Protein AF-A0A368L0E4-F1 (afdb_monomer)

pLDDT: mean 71.57, std 18.45, range [42.88, 97.56]

Structure (mmCIF, N/CA/C/O backbone):
data_AF-A0A368L0E4-F1
#
_entry.id   AF-A0A368L0E4-F1
#
loop_
_atom_site.group_PDB
_atom_site.id
_atom_site.type_symbol
_atom_site.label_atom_id
_atom_site.label_alt_id
_atom_site.label_comp_id
_atom_site.label_asym_id
_atom_site.label_entity_id
_atom_site.label_seq_id
_atom_site.pdbx_PDB_ins_code
_atom_site.Cartn_x
_atom_site.Cartn_y
_atom_site.Cartn_z
_atom_site.occupancy
_atom_site.B_iso_or_equiv
_atom_site.auth_seq_id
_atom_site.auth_comp_id
_atom_site.auth_asym_id
_atom_site.auth_atom_id
_atom_site.pdbx_PDB_model_num
ATOM 1 N N . MET A 1 1 ? 8.983 -9.765 -1.814 1.00 69.44 1 MET A N 1
ATOM 2 C CA . MET A 1 1 ? 7.852 -9.097 -2.477 1.00 69.44 1 MET A CA 1
ATOM 3 C C . MET A 1 1 ? 8.020 -9.344 -3.945 1.00 69.44 1 MET A C 1
ATOM 5 O O . MET A 1 1 ? 9.071 -8.996 -4.488 1.00 69.44 1 MET A O 1
ATOM 9 N N . ASP A 1 2 ? 7.035 -9.998 -4.535 1.00 78.88 2 ASP A N 1
ATOM 10 C CA . ASP A 1 2 ? 7.116 -10.426 -5.921 1.00 78.88 2 ASP A CA 1
ATOM 11 C C . ASP A 1 2 ? 6.778 -9.249 -6.833 1.00 78.88 2 ASP A C 1
ATOM 13 O O . ASP A 1 2 ? 5.850 -8.479 -6.588 1.00 78.88 2 ASP A O 1
ATOM 17 N N . SER A 1 3 ? 7.564 -9.057 -7.893 1.00 77.06 3 SER A N 1
ATOM 18 C CA . SER A 1 3 ? 7.384 -7.911 -8.799 1.00 77.06 3 SER A CA 1
ATOM 19 C C . SER A 1 3 ? 6.071 -7.983 -9.589 1.00 77.06 3 SER A C 1
ATOM 21 O O . SER A 1 3 ? 5.587 -6.964 -10.082 1.00 77.06 3 SER A O 1
ATOM 23 N N . SER A 1 4 ? 5.512 -9.189 -9.708 1.00 84.00 4 SER A N 1
ATOM 24 C CA . SER A 1 4 ? 4.242 -9.505 -10.363 1.00 84.00 4 SER A CA 1
ATOM 25 C C . SER A 1 4 ? 3.026 -9.363 -9.448 1.00 84.00 4 SER A C 1
ATOM 27 O O . SER A 1 4 ? 1.902 -9.431 -9.946 1.00 84.00 4 SER A O 1
ATOM 29 N N . ALA A 1 5 ? 3.225 -9.167 -8.143 1.00 89.62 5 ALA A N 1
ATOM 30 C CA . ALA A 1 5 ? 2.123 -9.105 -7.205 1.00 89.62 5 ALA A CA 1
ATOM 31 C C . ALA A 1 5 ? 1.246 -7.870 -7.438 1.00 89.62 5 ALA A C 1
ATOM 33 O O . ALA A 1 5 ? 1.730 -6.771 -7.748 1.00 89.62 5 ALA A O 1
ATOM 34 N N . ILE A 1 6 ? -0.062 -8.067 -7.285 1.00 93.19 6 ILE A N 1
ATOM 35 C CA . ILE A 1 6 ? -1.046 -6.992 -7.347 1.00 93.19 6 ILE A CA 1
ATOM 36 C C . ILE A 1 6 ? -1.329 -6.542 -5.924 1.00 93.19 6 ILE A C 1
ATOM 38 O O . ILE A 1 6 ? -1.626 -7.353 -5.049 1.00 93.19 6 ILE A O 1
ATOM 42 N N . PHE A 1 7 ? -1.244 -5.239 -5.688 1.00 95.06 7 PHE A N 1
ATOM 43 C CA . PHE A 1 7 ? -1.530 -4.674 -4.379 1.00 95.06 7 PHE A CA 1
ATOM 44 C C . PHE A 1 7 ? -2.964 -4.160 -4.332 1.00 95.06 7 PHE A C 1
ATOM 46 O O . PHE A 1 7 ? -3.404 -3.396 -5.199 1.00 95.06 7 PHE A O 1
ATOM 53 N N . GLU A 1 8 ? -3.675 -4.542 -3.275 1.00 95.69 8 GLU A N 1
ATOM 54 C CA . GLU A 1 8 ? -5.037 -4.106 -3.012 1.00 95.69 8 GLU A CA 1
ATOM 55 C C . GLU A 1 8 ? -5.156 -3.384 -1.676 1.00 95.69 8 GLU A C 1
ATOM 57 O O . GLU A 1 8 ? -4.577 -3.781 -0.667 1.00 95.69 8 GLU A O 1
ATOM 62 N N . ARG A 1 9 ? -5.953 -2.315 -1.664 1.00 96.56 9 ARG A N 1
ATOM 63 C CA . ARG A 1 9 ? -6.267 -1.568 -0.452 1.00 96.56 9 ARG A CA 1
ATOM 64 C C . ARG A 1 9 ? -7.350 -2.286 0.346 1.00 96.56 9 ARG A C 1
ATOM 66 O O . ARG A 1 9 ? -8.432 -2.547 -0.171 1.00 96.56 9 ARG A O 1
ATOM 73 N N . THR A 1 10 ? -7.099 -2.525 1.628 1.00 97.06 10 THR A N 1
ATOM 74 C CA . THR A 1 10 ? -8.096 -3.131 2.520 1.00 97.06 10 THR A CA 1
ATOM 75 C C . THR A 1 10 ? -9.137 -2.109 2.980 1.00 97.06 10 THR A C 1
ATOM 77 O O . THR A 1 10 ? -8.957 -0.895 2.844 1.00 97.06 10 THR A O 1
ATOM 80 N N . ALA A 1 11 ? -10.221 -2.580 3.606 1.00 96.44 11 ALA A N 1
ATOM 81 C CA . ALA A 1 11 ? -11.187 -1.703 4.271 1.00 96.44 11 ALA A CA 1
ATOM 82 C C . ALA A 1 11 ? -10.520 -0.803 5.334 1.00 96.44 11 ALA A C 1
ATOM 84 O O . ALA A 1 11 ? -10.853 0.378 5.443 1.00 96.44 11 ALA A O 1
ATOM 85 N N . ALA A 1 12 ? -9.529 -1.330 6.065 1.00 97.00 12 ALA A N 1
ATOM 86 C CA . ALA A 1 12 ? -8.732 -0.553 7.013 1.00 97.00 12 ALA A CA 1
ATOM 87 C C . ALA A 1 12 ? -7.893 0.520 6.301 1.00 97.00 12 ALA A C 1
ATOM 89 O O . ALA A 1 12 ? -7.863 1.666 6.747 1.00 97.00 12 ALA A O 1
ATOM 90 N N . GLY A 1 13 ? -7.295 0.196 5.148 1.00 96.75 13 GLY A N 1
ATOM 91 C CA . GLY A 1 13 ? -6.602 1.165 4.296 1.00 96.75 13 GLY A CA 1
ATOM 92 C C . GLY A 1 13 ? -7.503 2.318 3.839 1.00 96.75 13 GLY A C 1
ATOM 93 O O . GLY A 1 13 ? -7.099 3.480 3.879 1.00 96.75 13 GLY A O 1
ATOM 94 N N . TRP A 1 14 ? -8.753 2.028 3.467 1.00 96.19 14 TRP A N 1
ATOM 95 C CA . TRP A 1 14 ? -9.742 3.059 3.125 1.00 96.19 14 TRP A CA 1
ATOM 96 C C . TRP A 1 14 ? -10.098 3.961 4.308 1.00 96.19 14 TRP A C 1
ATOM 98 O O . TRP A 1 14 ? -10.191 5.182 4.146 1.00 96.19 14 TRP A O 1
ATOM 108 N N . GLN A 1 15 ? -10.286 3.381 5.494 1.00 96.94 15 GLN A N 1
ATOM 109 C CA . GLN A 1 15 ? -10.539 4.156 6.710 1.00 96.94 15 GLN A CA 1
ATOM 110 C C . GLN A 1 15 ? -9.333 5.020 7.080 1.00 96.94 15 GLN A C 1
ATOM 112 O O . GLN A 1 15 ? -9.508 6.188 7.422 1.00 96.94 15 GLN A O 1
ATOM 117 N N . GLU A 1 16 ? -8.115 4.502 6.931 1.00 96.75 16 GLU A N 1
ATOM 118 C CA . GLU A 1 16 ? -6.888 5.243 7.221 1.0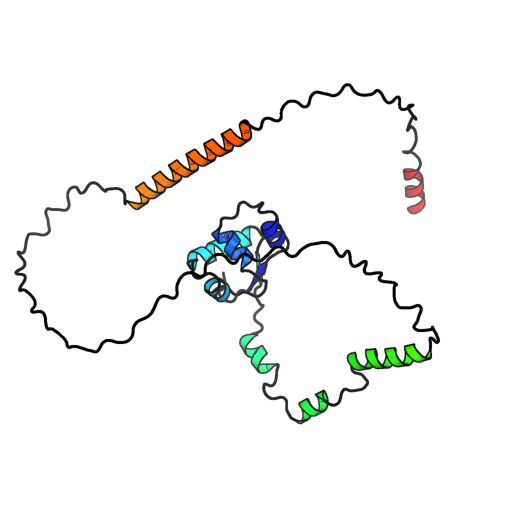0 96.75 16 GLU A CA 1
ATOM 119 C C . GLU A 1 16 ? -6.721 6.476 6.322 1.00 96.75 16 GLU A C 1
ATOM 121 O O . GLU A 1 16 ? -6.311 7.534 6.800 1.00 96.75 16 GLU A O 1
ATOM 126 N N . ILE A 1 17 ? -7.091 6.403 5.040 1.00 94.62 17 ILE A N 1
ATOM 127 C CA . ILE A 1 17 ? -7.054 7.580 4.153 1.00 94.62 17 ILE A CA 1
ATOM 128 C C . ILE A 1 17 ? -7.976 8.695 4.670 1.00 94.62 17 ILE A C 1
ATOM 130 O O . ILE A 1 17 ? -7.606 9.872 4.619 1.00 94.62 17 ILE A O 1
ATOM 134 N N . LYS A 1 18 ? -9.154 8.330 5.190 1.00 95.19 18 LYS A N 1
ATOM 135 C CA . LYS A 1 18 ? -10.141 9.281 5.719 1.00 95.19 18 LYS A CA 1
ATOM 136 C C . LYS A 1 18 ? -9.732 9.828 7.089 1.00 95.19 18 LYS A C 1
ATOM 138 O O . LYS A 1 18 ? -9.736 11.039 7.290 1.00 95.19 18 LYS A O 1
ATOM 143 N N . GLN A 1 19 ? -9.384 8.939 8.016 1.00 95.75 19 GLN A N 1
ATOM 144 C CA . GLN A 1 19 ? -9.232 9.249 9.442 1.00 95.75 19 GLN A CA 1
ATOM 145 C C . GLN A 1 19 ? -7.802 9.602 9.848 1.00 95.75 19 GLN A C 1
ATOM 147 O O . GLN A 1 19 ? -7.603 10.306 10.834 1.00 95.75 19 GLN A O 1
ATOM 152 N N . LYS A 1 20 ? -6.805 9.160 9.076 1.00 94.44 20 LYS A N 1
ATOM 153 C CA . LYS A 1 20 ? -5.389 9.473 9.285 1.00 94.44 20 LYS A CA 1
ATOM 154 C C . LYS A 1 20 ? -4.826 9.008 10.639 1.00 94.44 20 LYS A C 1
ATOM 156 O O . LYS A 1 20 ? -3.953 9.682 11.187 1.00 94.44 20 LYS A O 1
ATOM 161 N N . SER A 1 21 ? -5.315 7.895 11.177 1.00 88.94 21 SER A N 1
ATOM 162 C CA . SER A 1 21 ? -5.091 7.467 12.562 1.00 88.94 21 SER A CA 1
ATOM 163 C C . SER A 1 21 ? -3.767 6.730 12.798 1.00 88.94 21 SER A C 1
ATOM 165 O O . SER A 1 21 ? -3.229 6.800 13.902 1.00 88.94 21 SER A O 1
ATOM 167 N N . HIS A 1 22 ? -3.184 6.084 11.785 1.00 88.25 22 HIS A N 1
ATOM 168 C CA . HIS A 1 22 ? -2.012 5.206 11.948 1.00 88.25 22 HIS A CA 1
ATOM 169 C C . HIS A 1 22 ? -0.655 5.927 11.909 1.00 88.25 22 HIS A C 1
ATOM 171 O O . HIS A 1 22 ? 0.395 5.283 11.910 1.00 88.25 22 HIS A O 1
ATOM 177 N N . GLY A 1 23 ? -0.640 7.264 11.858 1.00 93.25 23 GLY A N 1
ATOM 178 C CA . GLY A 1 23 ? 0.608 8.037 11.861 1.00 93.25 23 GLY A CA 1
ATOM 179 C C . GLY A 1 23 ? 1.520 7.743 10.662 1.00 93.25 23 GLY A C 1
ATOM 180 O O . GLY A 1 23 ? 2.743 7.840 10.781 1.00 93.25 23 GLY A O 1
ATOM 181 N N . LEU A 1 24 ? 0.936 7.365 9.519 1.00 95.94 24 LEU A N 1
ATOM 182 C CA . LEU A 1 24 ? 1.673 7.080 8.288 1.00 95.94 24 LEU A CA 1
ATOM 183 C C . LEU A 1 24 ? 2.532 8.270 7.858 1.00 95.94 24 LEU A C 1
ATOM 185 O O . LEU A 1 24 ? 2.106 9.430 7.920 1.00 95.94 24 LEU A O 1
ATOM 189 N N . THR A 1 25 ? 3.729 7.981 7.348 1.00 96.19 25 THR A N 1
ATOM 190 C CA . THR A 1 25 ? 4.557 9.017 6.719 1.00 96.19 25 THR A CA 1
ATOM 191 C C . THR A 1 25 ? 3.904 9.521 5.429 1.00 96.19 25 THR A C 1
ATOM 193 O O . THR A 1 25 ? 3.051 8.859 4.835 1.00 96.19 25 THR A O 1
ATOM 196 N N . GLN A 1 26 ? 4.318 10.697 4.947 1.00 95.06 26 GLN A N 1
ATOM 197 C CA . GLN A 1 26 ? 3.774 11.262 3.707 1.00 95.06 26 GLN A CA 1
ATOM 198 C C . GLN A 1 26 ? 3.960 10.316 2.511 1.00 95.06 26 GLN A C 1
ATOM 200 O O . GLN A 1 26 ? 3.040 10.150 1.714 1.00 95.06 26 GLN A O 1
ATOM 205 N N . SER A 1 27 ? 5.127 9.671 2.406 1.00 96.00 27 SER A N 1
ATOM 206 C CA . SER A 1 27 ? 5.408 8.689 1.357 1.00 96.00 27 SER A CA 1
ATOM 207 C C . SER A 1 27 ? 4.534 7.447 1.476 1.00 96.00 27 SER A C 1
ATOM 209 O O . SER A 1 27 ? 4.014 6.985 0.470 1.00 96.00 27 SER A O 1
ATOM 211 N N . GLU A 1 28 ? 4.327 6.930 2.689 1.00 97.50 28 GLU A N 1
ATOM 212 C CA . GLU A 1 28 ? 3.461 5.764 2.915 1.00 97.50 28 GLU A CA 1
ATOM 213 C C . GLU A 1 28 ? 2.015 6.074 2.535 1.00 97.50 28 GLU A C 1
ATOM 215 O O . GLU A 1 28 ? 1.375 5.293 1.837 1.00 97.50 28 GLU A O 1
ATOM 220 N N . ARG A 1 29 ? 1.510 7.249 2.922 1.00 96.69 29 ARG A N 1
ATOM 221 C CA . ARG A 1 29 ? 0.153 7.663 2.563 1.00 96.69 29 ARG A CA 1
ATOM 222 C C . ARG A 1 29 ? -0.004 7.884 1.061 1.00 96.69 29 ARG A C 1
ATOM 224 O O . ARG A 1 29 ? -1.034 7.507 0.513 1.00 96.69 29 ARG A O 1
ATOM 231 N N . LEU A 1 30 ? 0.996 8.466 0.397 1.00 96.62 30 LEU A N 1
ATOM 232 C CA . LEU A 1 30 ? 0.985 8.602 -1.059 1.00 96.62 30 LEU A CA 1
ATOM 233 C C . LEU A 1 30 ? 0.884 7.226 -1.727 1.00 96.62 30 LEU A C 1
ATOM 235 O O . LEU A 1 30 ? 0.030 7.035 -2.583 1.00 96.62 30 LEU A O 1
ATOM 239 N N . VAL A 1 31 ? 1.696 6.258 -1.292 1.00 97.31 31 VAL A N 1
ATOM 240 C CA . VAL A 1 31 ? 1.631 4.881 -1.803 1.00 97.31 31 VAL A CA 1
ATOM 241 C C . VAL A 1 31 ? 0.256 4.267 -1.542 1.00 97.31 31 VAL A C 1
ATOM 243 O O . VAL A 1 31 ? -0.349 3.745 -2.471 1.00 97.31 31 VAL A O 1
ATOM 246 N N . LEU A 1 32 ? -0.287 4.401 -0.329 1.00 97.25 32 LEU A N 1
ATOM 247 C CA . LEU A 1 32 ? -1.613 3.882 0.016 1.00 97.25 32 LEU A CA 1
ATOM 248 C C . LEU A 1 32 ? -2.721 4.453 -0.885 1.00 97.25 32 LEU A C 1
ATOM 250 O O . LEU A 1 32 ? -3.612 3.708 -1.285 1.00 97.25 32 LEU A O 1
ATOM 254 N N . ILE A 1 33 ? -2.647 5.744 -1.234 1.00 96.12 33 ILE A N 1
ATOM 255 C CA . ILE A 1 33 ? -3.587 6.419 -2.146 1.00 96.12 33 ILE A CA 1
ATOM 256 C C . ILE A 1 33 ? -3.457 5.912 -3.589 1.00 96.12 33 ILE A C 1
ATOM 258 O O . ILE A 1 33 ? -4.454 5.893 -4.301 1.00 96.12 33 ILE A O 1
ATOM 262 N N . LEU A 1 34 ? -2.264 5.497 -4.019 1.00 96.69 34 LEU A N 1
ATOM 263 C CA . LEU A 1 34 ? -2.014 5.001 -5.380 1.00 96.69 34 LEU A CA 1
ATOM 264 C C . LEU A 1 34 ? -2.362 3.518 -5.574 1.00 96.69 34 LEU A C 1
ATOM 266 O O . LEU A 1 34 ? -2.446 3.047 -6.710 1.00 96.69 34 LEU A O 1
ATOM 270 N N . VAL A 1 35 ? -2.524 2.773 -4.479 1.00 96.38 35 VAL A N 1
ATOM 271 C CA . VAL A 1 35 ? -2.943 1.368 -4.502 1.00 96.38 35 VAL A CA 1
ATOM 272 C C . VAL A 1 35 ? -4.456 1.314 -4.706 1.00 96.38 35 VAL A C 1
ATOM 274 O O . VAL A 1 35 ? -5.215 1.481 -3.753 1.00 96.38 35 VAL A O 1
ATOM 277 N N . ASP A 1 36 ? -4.882 1.096 -5.950 1.00 88.38 36 ASP A N 1
ATOM 278 C CA . ASP A 1 36 ? -6.294 1.135 -6.370 1.00 88.38 36 ASP A CA 1
ATOM 279 C C . ASP A 1 36 ? -6.955 -0.256 -6.471 1.00 88.38 36 ASP A C 1
ATOM 281 O O . ASP A 1 36 ? -8.081 -0.366 -6.944 1.00 88.38 36 ASP A O 1
ATOM 285 N N . GLY A 1 37 ? -6.275 -1.335 -6.062 1.00 88.00 37 GLY A N 1
ATOM 286 C CA . GLY A 1 37 ? -6.801 -2.710 -6.155 1.00 88.00 37 GLY A CA 1
ATOM 287 C C . GLY A 1 37 ? -6.242 -3.537 -7.311 1.00 88.00 37 GLY A C 1
ATOM 28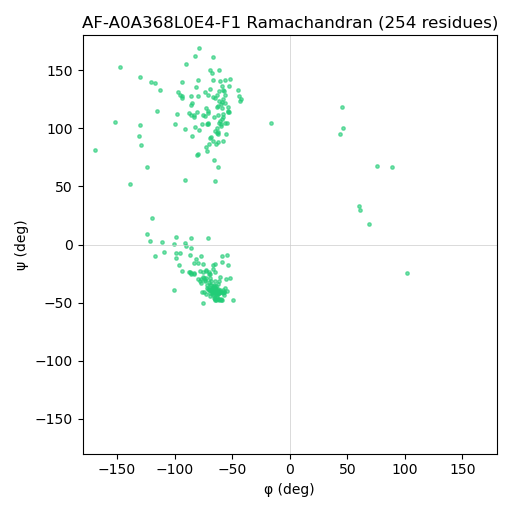8 O O . GLY A 1 37 ? -6.187 -4.756 -7.206 1.00 88.00 37 GLY A O 1
ATOM 289 N N . ASN A 1 38 ? -5.780 -2.876 -8.376 1.00 86.81 38 ASN A N 1
ATOM 290 C CA . ASN A 1 38 ? -5.265 -3.532 -9.586 1.00 86.81 38 ASN A CA 1
ATOM 291 C C . ASN A 1 38 ? -3.810 -3.163 -9.912 1.00 86.81 38 ASN A C 1
ATOM 293 O O . ASN A 1 38 ? -3.288 -3.578 -10.941 1.00 86.81 38 ASN A O 1
ATOM 297 N N . ALA A 1 39 ? -3.154 -2.366 -9.066 1.00 89.25 39 ALA A N 1
ATOM 298 C CA . ALA A 1 39 ? -1.856 -1.796 -9.397 1.00 89.25 39 ALA A CA 1
ATOM 299 C C . ALA A 1 39 ? -0.704 -2.750 -9.048 1.00 89.25 39 ALA A C 1
ATOM 301 O O . ALA A 1 39 ? -0.569 -3.194 -7.902 1.00 89.25 39 ALA A O 1
ATOM 302 N N . ARG A 1 40 ? 0.166 -3.012 -10.028 1.00 94.06 40 ARG A N 1
ATOM 303 C CA . ARG A 1 40 ? 1.441 -3.729 -9.824 1.00 94.06 40 ARG A CA 1
ATOM 304 C C . ARG A 1 40 ? 2.527 -2.788 -9.303 1.00 94.06 40 ARG A C 1
ATOM 306 O O . ARG A 1 40 ? 2.456 -1.575 -9.505 1.00 94.06 40 ARG A O 1
ATOM 313 N N . PHE A 1 41 ? 3.600 -3.337 -8.726 1.00 94.25 41 PHE A N 1
ATOM 314 C CA . PHE A 1 41 ? 4.736 -2.544 -8.223 1.00 94.25 41 PHE A CA 1
ATOM 315 C C . PHE A 1 41 ? 5.262 -1.525 -9.252 1.00 94.25 41 PHE A C 1
ATOM 317 O O . PHE A 1 41 ? 5.421 -0.342 -8.947 1.00 94.25 41 PHE A O 1
ATOM 324 N N . GLY A 1 42 ? 5.482 -1.968 -10.496 1.00 93.19 42 GLY A N 1
ATOM 325 C CA . GLY A 1 42 ? 5.986 -1.107 -11.570 1.00 93.19 42 GLY A CA 1
ATOM 326 C C . GLY A 1 42 ? 5.021 0.014 -11.971 1.00 93.19 42 GLY A C 1
ATOM 327 O O . GLY A 1 42 ? 5.457 1.105 -12.329 1.00 93.19 42 GLY A O 1
ATOM 328 N N . GLU A 1 43 ? 3.713 -0.215 -11.871 1.00 94.25 43 GLU A N 1
ATOM 329 C CA . GLU A 1 43 ? 2.694 0.795 -12.174 1.00 94.25 43 GLU A CA 1
ATOM 330 C C . GLU A 1 43 ? 2.616 1.849 -11.074 1.00 94.25 43 GLU A C 1
ATOM 332 O O . GLU A 1 43 ? 2.546 3.043 -11.368 1.00 94.25 43 GLU A O 1
ATOM 337 N N . ILE A 1 44 ? 2.705 1.426 -9.810 1.00 95.31 44 ILE A N 1
ATOM 338 C CA . ILE A 1 44 ? 2.763 2.345 -8.668 1.00 95.31 44 ILE A CA 1
ATOM 339 C C . ILE A 1 44 ? 4.023 3.215 -8.768 1.00 95.31 44 ILE A C 1
ATOM 341 O O . ILE A 1 44 ? 3.948 4.429 -8.579 1.00 95.31 44 ILE A O 1
ATOM 345 N N . LEU A 1 45 ? 5.162 2.624 -9.144 1.00 95.62 45 LEU A N 1
ATOM 346 C CA . LEU A 1 45 ? 6.411 3.358 -9.359 1.00 95.62 45 LEU A CA 1
ATOM 347 C C . LEU A 1 45 ? 6.283 4.398 -10.484 1.00 95.62 45 LEU A C 1
ATOM 349 O O . LEU A 1 45 ? 6.732 5.531 -10.324 1.00 95.62 45 LEU A O 1
ATOM 353 N N . ARG A 1 46 ? 5.622 4.051 -11.597 1.00 95.62 46 ARG A N 1
ATOM 354 C CA . ARG A 1 46 ? 5.343 4.991 -12.700 1.00 95.62 46 ARG A CA 1
ATOM 355 C C . ARG A 1 46 ? 4.428 6.138 -12.271 1.00 95.62 46 ARG A C 1
ATOM 357 O O . ARG A 1 46 ? 4.659 7.273 -12.677 1.00 95.62 46 ARG A O 1
ATOM 364 N N . LYS A 1 47 ? 3.415 5.860 -11.442 1.00 95.69 47 LYS A N 1
ATOM 365 C CA . LYS A 1 47 ? 2.512 6.883 -10.886 1.00 95.69 47 LYS A CA 1
ATOM 366 C C . LYS A 1 47 ? 3.204 7.787 -9.852 1.00 95.69 47 LYS A C 1
ATOM 368 O O . LYS A 1 47 ? 2.764 8.916 -9.648 1.00 95.69 47 LYS A O 1
ATOM 373 N N . ALA A 1 48 ? 4.283 7.325 -9.216 1.00 94.94 48 ALA A N 1
ATOM 374 C CA . ALA A 1 48 ? 5.027 8.063 -8.196 1.00 94.94 48 ALA A CA 1
ATOM 375 C C . ALA A 1 48 ? 6.525 8.215 -8.525 1.00 94.94 48 ALA A C 1
ATOM 377 O O . ALA A 1 48 ? 7.372 7.717 -7.780 1.00 94.94 48 ALA A O 1
ATOM 378 N N . PRO A 1 49 ? 6.893 8.971 -9.575 1.00 93.94 49 PRO A N 1
ATOM 379 C CA . PRO A 1 49 ? 8.289 9.101 -10.004 1.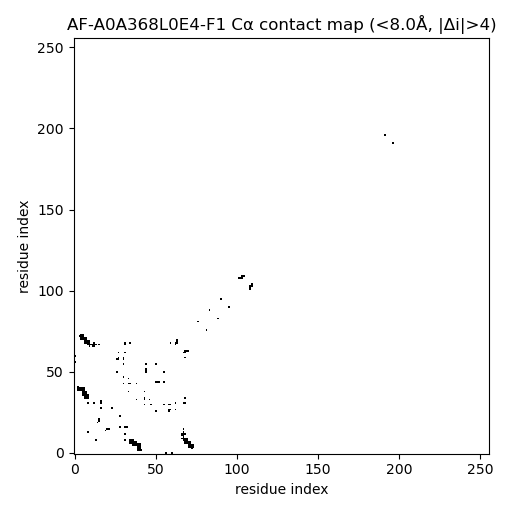00 93.94 49 PRO A CA 1
ATOM 380 C C . PRO A 1 49 ? 9.197 9.795 -8.972 1.00 93.94 49 PRO A C 1
ATOM 382 O O . PRO A 1 49 ? 10.418 9.698 -9.047 1.00 93.94 49 PRO A O 1
ATOM 385 N N . SER A 1 50 ? 8.624 10.502 -7.992 1.00 94.38 50 SER A N 1
ATOM 386 C CA .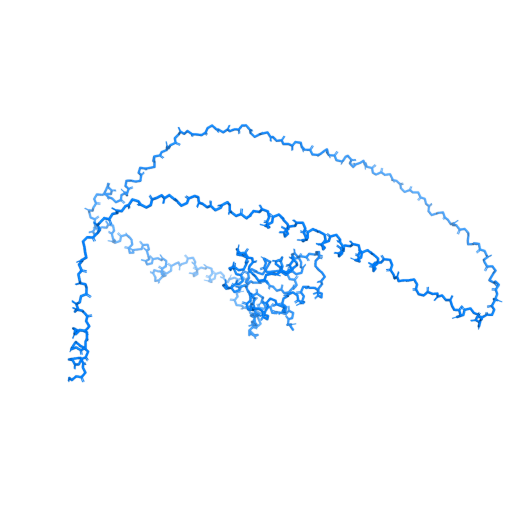 SER A 1 50 ? 9.366 11.124 -6.888 1.00 94.38 50 SER A CA 1
ATOM 387 C C . SER A 1 50 ? 9.836 10.122 -5.824 1.00 94.38 50 SER A C 1
ATOM 389 O O . SER A 1 50 ? 10.712 10.444 -5.015 1.00 94.38 50 SER A O 1
ATOM 391 N N . LEU A 1 51 ? 9.267 8.913 -5.804 1.00 95.81 51 LEU A N 1
ATOM 392 C CA . LEU A 1 51 ? 9.628 7.843 -4.885 1.00 95.81 51 LEU A CA 1
ATOM 393 C C . LEU A 1 51 ? 10.669 6.930 -5.530 1.00 95.81 51 LEU A C 1
ATOM 395 O O . LEU A 1 51 ? 10.480 6.405 -6.621 1.00 95.81 51 LEU A O 1
ATOM 399 N N . ARG A 1 52 ? 11.777 6.705 -4.818 1.00 96.56 52 ARG A N 1
ATOM 400 C CA . ARG A 1 52 ? 12.763 5.705 -5.236 1.00 96.56 52 ARG A CA 1
ATOM 401 C C . ARG A 1 52 ? 12.189 4.288 -5.081 1.00 96.56 52 ARG A C 1
ATOM 403 O O . ARG A 1 52 ? 11.411 4.074 -4.143 1.00 96.56 52 ARG A O 1
ATOM 410 N N . PRO A 1 53 ? 12.602 3.315 -5.911 1.00 95.94 53 PRO A N 1
ATOM 411 C CA . PRO A 1 53 ? 12.097 1.943 -5.847 1.00 95.94 53 PRO A CA 1
ATOM 412 C C . PRO A 1 53 ? 12.241 1.313 -4.456 1.00 95.94 53 PRO A C 1
ATOM 414 O O . PRO A 1 53 ? 11.311 0.681 -3.960 1.00 95.94 53 PRO A O 1
ATOM 417 N N . GLU A 1 54 ? 13.363 1.554 -3.773 1.00 95.69 54 GLU A N 1
ATOM 418 C CA . GLU A 1 54 ? 13.623 0.991 -2.442 1.00 95.69 54 GLU A CA 1
ATOM 419 C C . GLU A 1 54 ? 12.66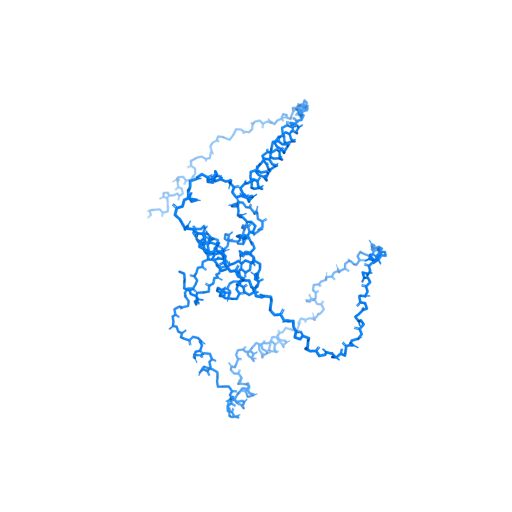6 1.575 -1.397 1.00 95.69 54 GLU A C 1
ATOM 421 O O . GLU A 1 54 ? 12.179 0.874 -0.512 1.00 95.69 54 GLU A O 1
ATOM 426 N N . ARG A 1 55 ? 12.355 2.872 -1.518 1.00 96.12 55 ARG A N 1
ATOM 427 C CA . ARG A 1 55 ? 11.396 3.560 -0.640 1.00 96.12 55 ARG A CA 1
ATOM 428 C C . ARG A 1 55 ? 9.976 3.056 -0.862 1.00 96.12 55 ARG A C 1
ATOM 430 O O . ARG A 1 55 ? 9.246 2.907 0.114 1.00 96.12 55 ARG A O 1
ATOM 437 N N . LEU A 1 56 ? 9.595 2.803 -2.114 1.00 96.56 56 LEU A N 1
ATOM 438 C CA . LEU A 1 56 ? 8.294 2.228 -2.448 1.00 96.56 56 LEU A CA 1
ATOM 439 C C . LEU A 1 56 ? 8.149 0.820 -1.858 1.00 96.56 56 LEU A C 1
ATOM 441 O O . LEU A 1 56 ? 7.133 0.531 -1.233 1.00 96.56 56 LEU A O 1
ATOM 445 N N . LEU A 1 57 ? 9.177 -0.021 -1.995 1.00 95.94 57 LEU A N 1
ATOM 446 C CA . LEU A 1 57 ? 9.177 -1.381 -1.452 1.00 95.94 57 LEU A CA 1
ATOM 447 C C . LEU A 1 57 ? 9.037 -1.377 0.075 1.00 95.94 57 LEU A C 1
ATOM 449 O O . LEU A 1 57 ? 8.178 -2.072 0.611 1.00 95.94 57 LEU A O 1
ATOM 453 N N . LEU A 1 58 ? 9.813 -0.541 0.775 1.00 96.31 58 LEU A N 1
ATOM 454 C CA . LEU A 1 58 ? 9.702 -0.390 2.231 1.00 96.31 58 LEU A CA 1
ATOM 455 C C . LEU A 1 58 ? 8.321 0.121 2.663 1.00 96.31 58 LEU A C 1
ATOM 457 O O . LEU A 1 58 ? 7.776 -0.343 3.664 1.00 96.31 58 LEU A O 1
ATOM 461 N N . ALA A 1 59 ? 7.749 1.070 1.915 1.00 97.00 59 ALA A N 1
ATOM 462 C CA . ALA A 1 59 ? 6.414 1.585 2.191 1.00 97.00 59 ALA A CA 1
ATOM 463 C C . ALA A 1 59 ? 5.348 0.496 2.013 1.00 97.00 59 ALA A C 1
ATOM 465 O O . ALA A 1 59 ? 4.538 0.308 2.916 1.00 97.00 59 ALA A O 1
ATOM 466 N N . LEU A 1 60 ? 5.375 -0.252 0.905 1.00 96.81 60 LEU A N 1
ATOM 467 C CA . LEU A 1 60 ? 4.450 -1.362 0.662 1.00 96.81 60 LEU A CA 1
ATOM 468 C C . LEU A 1 60 ? 4.576 -2.433 1.741 1.00 96.81 60 LEU A C 1
ATOM 470 O O . LEU A 1 60 ? 3.573 -2.790 2.344 1.00 96.81 60 LEU A O 1
ATOM 474 N N . GLN A 1 61 ? 5.795 -2.861 2.074 1.00 96.62 61 GLN A N 1
ATOM 475 C CA . GLN A 1 61 ? 6.020 -3.840 3.137 1.00 96.62 61 GLN A CA 1
ATOM 476 C C . GLN A 1 61 ? 5.432 -3.378 4.476 1.00 96.62 61 GLN A C 1
ATOM 478 O O . GLN A 1 61 ? 4.780 -4.151 5.174 1.00 96.62 61 GLN A O 1
ATOM 483 N N . LYS A 1 62 ? 5.621 -2.105 4.834 1.00 97.12 62 LYS A N 1
ATOM 484 C CA . LYS A 1 62 ? 5.069 -1.547 6.071 1.00 97.12 62 LYS A CA 1
ATOM 485 C C . LYS A 1 62 ? 3.540 -1.464 6.039 1.00 97.12 62 LYS A C 1
ATOM 487 O O . LYS A 1 62 ? 2.910 -1.806 7.035 1.00 97.12 62 LYS A O 1
ATOM 492 N N . LEU A 1 63 ? 2.948 -1.050 4.918 1.00 97.19 63 LEU A N 1
ATOM 493 C CA . LEU A 1 63 ? 1.492 -1.005 4.741 1.00 97.19 63 LEU A CA 1
ATOM 494 C C . LEU A 1 63 ? 0.868 -2.407 4.793 1.00 97.19 63 LEU A C 1
ATOM 496 O O . LEU A 1 63 ? -0.197 -2.570 5.391 1.00 97.19 63 LEU A O 1
ATOM 500 N N . THR A 1 64 ? 1.547 -3.414 4.238 1.00 96.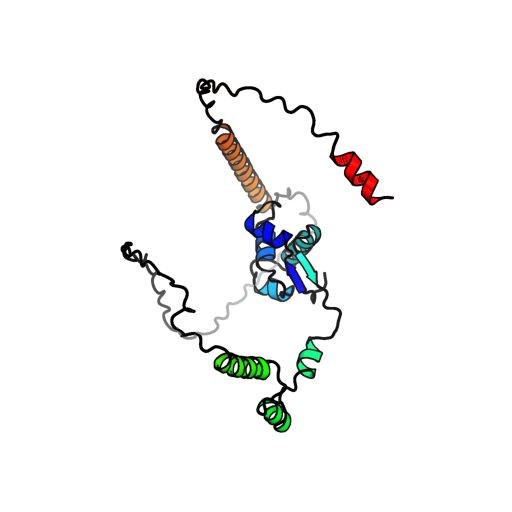75 64 THR A N 1
ATOM 501 C CA . THR A 1 64 ? 1.141 -4.822 4.326 1.00 96.75 64 THR A CA 1
ATOM 502 C C . THR A 1 64 ? 1.222 -5.335 5.760 1.00 96.75 64 THR A C 1
ATOM 504 O O . THR A 1 64 ? 0.256 -5.898 6.266 1.00 96.75 64 THR A O 1
ATOM 507 N N . ASN A 1 65 ? 2.320 -5.056 6.471 1.00 96.81 65 ASN A N 1
ATOM 508 C CA . ASN A 1 65 ? 2.478 -5.438 7.881 1.00 96.81 65 ASN A CA 1
ATOM 509 C C . ASN A 1 65 ? 1.419 -4.802 8.798 1.00 96.81 65 ASN A C 1
ATOM 511 O O . ASN A 1 65 ? 1.085 -5.363 9.837 1.00 96.81 65 ASN A O 1
ATOM 515 N N . GLN A 1 66 ? 0.900 -3.628 8.432 1.00 97.00 66 GLN A N 1
ATOM 516 C CA . GLN A 1 66 ? -0.177 -2.941 9.152 1.00 97.00 66 GLN A CA 1
ATOM 517 C C . GLN A 1 66 ? -1.584 -3.394 8.726 1.00 97.00 66 GLN A C 1
ATOM 519 O O . GLN A 1 66 ? -2.567 -2.899 9.273 1.00 97.00 66 GLN A O 1
ATOM 524 N N . GLY A 1 67 ? -1.711 -4.293 7.745 1.00 96.81 67 GLY A N 1
ATOM 525 C CA . GLY A 1 67 ? -3.005 -4.751 7.229 1.00 96.81 67 GLY A CA 1
ATOM 526 C C . GLY A 1 67 ? -3.789 -3.684 6.452 1.00 96.81 67 GLY A C 1
ATOM 527 O O . GLY A 1 67 ? -4.997 -3.821 6.256 1.00 96.81 67 GLY A O 1
ATOM 528 N N . LEU A 1 68 ? -3.130 -2.608 6.009 1.00 97.56 68 LEU A N 1
ATOM 529 C CA . LEU A 1 68 ? -3.751 -1.535 5.217 1.00 97.56 68 LEU A CA 1
ATOM 530 C C . LEU A 1 68 ? -3.766 -1.859 3.717 1.00 97.56 68 LEU A C 1
ATOM 532 O O . LEU A 1 68 ? -4.608 -1.356 2.969 1.00 97.56 68 LEU A O 1
ATOM 536 N N . VAL A 1 69 ? -2.831 -2.703 3.290 1.00 97.06 69 VAL A N 1
ATOM 537 C CA . VAL A 1 69 ? -2.703 -3.232 1.932 1.00 97.06 69 VAL A CA 1
ATOM 538 C C . VAL A 1 69 ? -2.552 -4.746 2.026 1.00 97.06 69 VAL A C 1
ATOM 540 O O . VAL A 1 69 ? -1.929 -5.249 2.957 1.00 97.06 69 VAL A O 1
ATOM 543 N N . VAL A 1 70 ? -3.123 -5.472 1.073 1.00 95.69 70 VAL A N 1
ATOM 544 C CA . VAL A 1 70 ? -2.936 -6.916 0.912 1.00 95.69 70 VAL A CA 1
ATOM 545 C C . VAL A 1 70 ? -2.270 -7.175 -0.432 1.00 95.69 70 VAL A C 1
ATOM 547 O O . VAL A 1 70 ? -2.566 -6.523 -1.434 1.00 95.69 70 VAL A O 1
ATOM 550 N N . GLU A 1 71 ? -1.329 -8.113 -0.426 1.00 94.06 71 GLU A N 1
ATOM 551 C CA . GLU A 1 71 ? -0.673 -8.619 -1.624 1.00 94.06 71 GLU A CA 1
ATOM 552 C C . GLU A 1 71 ? -1.539 -9.746 -2.193 1.00 94.06 71 GLU A C 1
ATOM 554 O O . GLU A 1 71 ? -1.689 -10.801 -1.575 1.00 94.06 71 GLU A O 1
ATOM 559 N N . ARG A 1 72 ? -2.152 -9.502 -3.353 1.00 90.88 72 ARG A N 1
ATOM 560 C CA . ARG A 1 72 ? -2.866 -10.520 -4.113 1.00 90.88 72 ARG A CA 1
ATOM 561 C C . ARG A 1 72 ? -1.866 -11.137 -5.081 1.00 90.88 72 ARG A C 1
ATOM 563 O O . ARG A 1 72 ? -1.539 -10.570 -6.128 1.00 90.88 72 ARG A O 1
ATOM 570 N N . LEU A 1 73 ? -1.353 -12.297 -4.694 1.00 83.62 73 LEU A N 1
ATOM 571 C CA . LEU A 1 73 ? -0.713 -13.201 -5.632 1.00 83.62 73 LEU A CA 1
ATOM 572 C C . LEU A 1 73 ? -1.836 -13.657 -6.559 1.00 83.62 73 LEU A C 1
ATOM 574 O O . LEU A 1 73 ? -2.771 -14.324 -6.124 1.00 83.62 73 LEU A O 1
ATOM 578 N N . LEU A 1 74 ? -1.808 -13.214 -7.814 1.00 71.62 74 LEU A N 1
ATOM 579 C CA . LEU A 1 74 ? -2.537 -13.952 -8.830 1.00 71.62 74 LEU A CA 1
ATOM 580 C C . LEU A 1 74 ? -1.878 -15.326 -8.828 1.00 71.62 74 LEU A C 1
ATOM 582 O O . LEU A 1 74 ? -0.741 -15.444 -9.290 1.00 71.62 74 LEU A O 1
ATOM 586 N N . ASP A 1 75 ? -2.554 -16.323 -8.249 1.00 59.78 75 ASP A N 1
ATOM 587 C CA . ASP A 1 75 ? -2.239 -17.719 -8.521 1.00 59.78 75 ASP A CA 1
ATOM 588 C C . ASP A 1 75 ? -2.029 -17.792 -10.022 1.00 59.78 75 ASP A C 1
ATOM 590 O O . ASP A 1 75 ? -2.854 -17.279 -10.781 1.00 59.78 75 ASP A O 1
ATOM 594 N N . SER A 1 76 ? -0.855 -18.271 -10.414 1.00 51.09 76 SER A N 1
ATOM 595 C CA . SER A 1 76 ? -0.301 -18.222 -11.759 1.00 51.09 76 SER A CA 1
ATOM 596 C C . SER A 1 76 ? -1.169 -18.994 -12.753 1.00 51.09 76 SER A C 1
ATOM 598 O O . SER A 1 76 ? -0.761 -20.020 -13.285 1.00 51.09 76 SER A O 1
ATOM 600 N N . VAL A 1 77 ? -2.375 -18.519 -13.021 1.00 51.69 77 VAL A N 1
ATOM 601 C CA . VAL A 1 77 ? -2.993 -18.663 -14.319 1.00 51.69 77 VAL A CA 1
ATOM 602 C C . VAL A 1 77 ? -2.337 -17.548 -15.119 1.00 51.69 77 VAL A C 1
ATOM 604 O O . VAL A 1 77 ? -2.463 -16.380 -14.734 1.00 51.69 77 VAL A O 1
ATOM 607 N N . PRO A 1 78 ? -1.535 -17.874 -16.140 1.00 52.50 78 PRO A N 1
ATOM 608 C CA . PRO A 1 78 ? -0.785 -16.894 -16.904 1.00 52.50 78 PRO A CA 1
ATOM 609 C C . PRO A 1 78 ? -1.784 -15.992 -17.624 1.00 52.50 78 PRO A C 1
ATOM 611 O O . PRO A 1 78 ? -2.148 -16.236 -18.759 1.00 52.50 78 PRO A O 1
ATOM 614 N N . TYR A 1 79 ? -2.262 -14.934 -16.969 1.00 48.41 79 TYR A N 1
ATOM 615 C CA . TYR A 1 79 ? -3.240 -14.018 -17.555 1.00 48.41 79 TYR A CA 1
ATOM 616 C C . TYR A 1 79 ? -2.626 -13.239 -18.726 1.00 48.41 79 TYR A C 1
ATOM 618 O O . TYR A 1 79 ? -3.343 -12.701 -19.551 1.00 48.41 79 TYR A O 1
ATOM 626 N N . ALA A 1 80 ? -1.294 -13.201 -18.830 1.00 51.66 80 ALA A N 1
ATOM 627 C CA . ALA A 1 80 ? -0.611 -12.641 -19.990 1.00 51.66 80 ALA A CA 1
ATOM 628 C C . ALA A 1 80 ? -0.661 -13.560 -21.228 1.00 51.66 80 ALA A C 1
ATOM 630 O O . ALA A 1 80 ? -0.568 -13.044 -22.331 1.00 51.66 80 ALA A O 1
ATOM 631 N N . GLU A 1 81 ? -0.847 -14.875 -21.064 1.00 48.81 81 GLU A N 1
ATOM 632 C CA . GLU A 1 81 ? -1.034 -15.813 -22.186 1.00 48.81 81 GLU A CA 1
ATOM 633 C C . GLU A 1 81 ? -2.524 -16.150 -22.370 1.00 48.81 81 GLU A C 1
ATOM 635 O O . GLU A 1 81 ? -3.039 -16.115 -23.479 1.00 48.81 81 GLU A O 1
ATOM 640 N N . ALA A 1 82 ? -3.283 -16.312 -21.284 1.00 49.72 82 ALA A N 1
ATOM 641 C CA . ALA A 1 82 ? -4.715 -16.594 -21.330 1.00 49.72 82 ALA A CA 1
ATOM 642 C C . ALA A 1 82 ? -5.582 -15.391 -21.749 1.00 49.72 82 ALA A C 1
ATOM 644 O O . ALA A 1 82 ? -6.688 -15.601 -22.236 1.00 49.72 82 ALA A O 1
ATOM 645 N N . ALA A 1 83 ? -5.128 -14.139 -21.593 1.00 51.94 83 ALA A N 1
ATOM 646 C CA . ALA A 1 83 ? -5.879 -12.989 -22.114 1.00 51.94 83 ALA A CA 1
ATOM 647 C C . ALA A 1 83 ? -5.714 -12.803 -23.632 1.00 51.94 83 ALA A C 1
ATOM 649 O O . ALA A 1 83 ? -6.602 -12.222 -24.251 1.00 51.94 83 ALA A O 1
ATOM 650 N N . GLU A 1 84 ? -4.632 -13.313 -24.235 1.00 49.22 84 GLU A N 1
ATOM 651 C CA . GLU A 1 84 ? -4.518 -13.401 -25.699 1.00 49.22 84 GLU A CA 1
ATOM 652 C C . GLU A 1 84 ? -5.137 -14.696 -26.256 1.00 49.22 84 GLU A C 1
ATOM 654 O O . GLU A 1 84 ? -5.569 -14.714 -27.405 1.00 49.22 84 GLU A O 1
ATOM 659 N N . GLU A 1 85 ? -5.247 -15.755 -25.446 1.00 51.09 85 GLU A N 1
ATOM 660 C CA . GLU A 1 85 ? -5.748 -17.064 -25.891 1.00 51.09 85 GLU A CA 1
ATOM 661 C C . GLU A 1 85 ? -7.251 -17.301 -25.617 1.00 51.09 85 GLU A C 1
ATOM 663 O O . GLU A 1 85 ? -7.860 -18.154 -26.258 1.00 51.09 85 GLU A O 1
ATOM 668 N N . ALA A 1 86 ? -7.894 -16.537 -24.721 1.00 53.22 86 ALA A N 1
ATOM 669 C CA . ALA A 1 86 ? -9.315 -16.727 -24.380 1.00 53.22 86 ALA A CA 1
ATOM 670 C C . ALA A 1 86 ? -10.295 -15.770 -25.084 1.00 53.22 86 ALA A C 1
ATOM 672 O O . ALA A 1 86 ? -11.501 -16.018 -25.058 1.00 53.22 86 ALA A O 1
ATOM 673 N N . TRP A 1 87 ? -9.810 -14.715 -25.744 1.00 54.00 87 TRP A N 1
ATOM 674 C CA . TRP A 1 87 ? -10.608 -13.981 -26.725 1.00 54.00 87 TRP A CA 1
ATOM 675 C C . TRP A 1 87 ? -9.969 -14.145 -28.097 1.00 54.00 87 TRP A C 1
ATOM 677 O O . TRP A 1 87 ? -8.864 -13.639 -28.300 1.00 54.00 87 TRP A O 1
ATOM 687 N N . PRO A 1 88 ? -10.632 -14.813 -29.060 1.00 58.78 88 PRO A N 1
ATOM 688 C CA . PRO A 1 88 ? -10.151 -14.798 -30.428 1.00 58.78 88 PRO A CA 1
ATOM 689 C C . PRO A 1 88 ? -10.095 -13.334 -30.871 1.00 58.78 88 PRO A C 1
ATOM 691 O O . PRO A 1 88 ? -11.120 -12.679 -31.048 1.00 58.78 88 PRO A O 1
ATOM 694 N N . SER A 1 89 ? -8.877 -12.808 -31.028 1.00 64.19 89 SER A N 1
ATOM 695 C CA . SER A 1 89 ? -8.622 -11.422 -31.456 1.00 64.19 89 SER A CA 1
ATOM 696 C C . SER A 1 89 ? -9.229 -11.105 -32.832 1.00 64.19 89 SER A C 1
ATOM 698 O O . SER A 1 89 ? -9.302 -9.948 -33.232 1.00 64.19 89 SER A O 1
ATOM 700 N N . ASN A 1 90 ? -9.706 -12.132 -33.538 1.00 69.44 90 ASN A N 1
ATOM 701 C CA . ASN A 1 90 ? -10.679 -12.024 -34.610 1.00 69.44 90 ASN A CA 1
ATOM 702 C C . ASN A 1 90 ? -11.804 -13.035 -34.358 1.00 69.44 90 ASN A C 1
ATOM 704 O O . ASN A 1 90 ? -11.590 -14.219 -34.634 1.00 69.44 90 ASN A O 1
ATOM 708 N N . PRO A 1 91 ? -12.982 -12.613 -33.861 1.00 75.31 91 PRO A N 1
ATOM 709 C CA . PRO A 1 91 ? -14.141 -13.490 -33.874 1.00 75.31 91 PRO A CA 1
ATOM 710 C C . PRO A 1 91 ? -14.414 -13.894 -35.325 1.00 75.31 91 PRO A C 1
ATOM 712 O O . PRO A 1 91 ? -14.380 -13.064 -36.241 1.00 75.31 91 PRO A O 1
ATOM 715 N N . THR A 1 92 ? -14.637 -15.182 -35.553 1.00 84.69 92 THR A N 1
ATOM 716 C CA . THR A 1 92 ? -14.999 -15.677 -36.884 1.00 84.69 92 THR A CA 1
ATOM 717 C C . THR A 1 92 ? -16.324 -15.039 -37.326 1.00 84.69 92 THR A C 1
ATOM 719 O O . THR A 1 92 ? -17.161 -14.712 -36.480 1.00 84.69 92 THR A O 1
ATOM 722 N N . PRO A 1 93 ? -16.568 -14.842 -38.635 1.00 83.44 93 PRO A N 1
ATOM 723 C CA . PRO A 1 93 ? -17.832 -14.272 -39.109 1.00 83.44 93 PRO A CA 1
ATOM 724 C C . PRO A 1 93 ? -19.057 -15.057 -38.609 1.00 83.44 93 PRO A C 1
ATOM 726 O O . PRO A 1 93 ? -20.089 -14.452 -38.336 1.00 83.44 93 PRO A O 1
ATOM 729 N N . ASP A 1 94 ? -18.918 -16.367 -38.386 1.00 81.94 94 ASP A N 1
ATOM 730 C CA . ASP A 1 94 ? -19.964 -17.212 -37.804 1.00 81.94 94 ASP A CA 1
ATOM 731 C C . ASP A 1 94 ? -20.215 -16.910 -36.314 1.00 81.94 94 ASP A C 1
ATOM 733 O O . ASP A 1 94 ? -21.364 -16.898 -35.874 1.00 81.94 94 ASP A O 1
ATOM 737 N N . GLU A 1 95 ? -19.174 -16.625 -35.524 1.00 80.62 95 GLU A N 1
ATOM 738 C CA . GLU A 1 95 ? -19.309 -16.190 -34.122 1.00 80.62 95 GLU A CA 1
ATOM 739 C C . GLU A 1 95 ? -19.938 -14.801 -34.022 1.00 80.62 95 GLU A C 1
ATOM 741 O O . GLU A 1 95 ? -20.824 -14.585 -33.193 1.00 80.62 95 GLU A O 1
ATOM 746 N N . VAL A 1 96 ? -19.541 -13.877 -34.904 1.00 85.19 96 VAL A N 1
ATOM 747 C CA . VAL A 1 96 ? -20.169 -12.551 -35.015 1.00 85.19 96 VAL A CA 1
ATOM 748 C C . VAL A 1 96 ? -21.643 -12.693 -35.398 1.00 85.19 96 VAL A C 1
ATOM 750 O O . VAL A 1 96 ? -22.497 -12.016 -34.828 1.00 85.19 96 VAL A O 1
ATOM 753 N N . GLN A 1 97 ? -21.969 -13.605 -36.318 1.00 84.00 97 GLN A N 1
ATOM 754 C CA . GLN A 1 97 ? -23.345 -13.848 -36.741 1.00 84.00 97 GLN A CA 1
ATOM 755 C C . GLN A 1 97 ? -24.196 -14.491 -35.637 1.00 84.00 97 GLN A C 1
ATOM 757 O O . GLN A 1 97 ? -25.364 -14.128 -35.506 1.00 84.00 97 GLN A O 1
ATOM 762 N N . ARG A 1 98 ? -23.621 -15.362 -34.797 1.00 79.62 98 ARG A N 1
ATOM 763 C CA . ARG A 1 98 ? -24.286 -15.873 -33.583 1.00 79.62 98 ARG A CA 1
ATOM 764 C C . ARG A 1 98 ? -24.494 -14.787 -32.530 1.00 79.62 98 ARG A C 1
ATOM 766 O O . ARG A 1 98 ? -25.544 -14.760 -31.913 1.00 79.62 98 ARG A O 1
ATOM 773 N N . PHE A 1 99 ? -23.543 -13.871 -32.354 1.00 78.62 99 PHE A N 1
ATOM 774 C CA . PHE A 1 99 ? -23.711 -12.724 -31.451 1.00 78.62 99 PHE A CA 1
ATOM 775 C C . PHE A 1 99 ? -24.796 -11.748 -31.929 1.00 78.62 99 PHE A C 1
ATOM 777 O O . PHE A 1 99 ? -25.514 -11.170 -31.118 1.00 78.62 99 PHE A O 1
ATOM 784 N N . LEU A 1 100 ? -24.914 -11.556 -33.246 1.00 84.06 100 LEU A N 1
ATOM 785 C CA . LEU A 1 100 ? -25.956 -10.722 -33.852 1.00 84.06 100 LEU A CA 1
ATOM 786 C C . LEU A 1 100 ? -27.335 -11.390 -33.813 1.00 84.06 100 LEU A C 1
ATOM 788 O O . LEU A 1 100 ? -28.351 -10.701 -33.733 1.00 84.06 100 LEU A O 1
ATOM 792 N N . GLN A 1 101 ? -27.384 -12.720 -33.861 1.00 83.44 101 GLN A N 1
ATOM 793 C CA . GLN A 1 101 ? -28.592 -13.488 -33.591 1.00 83.44 10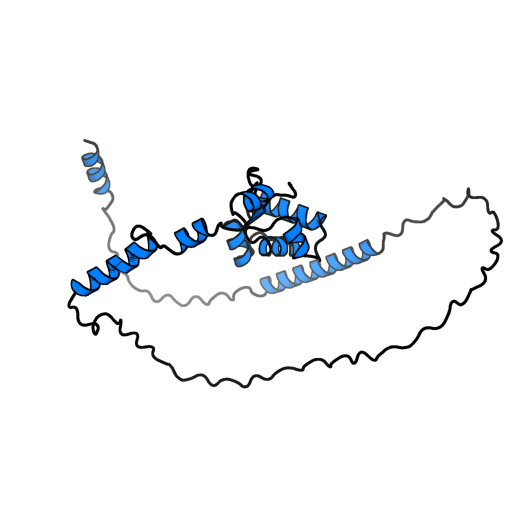1 GLN A CA 1
ATOM 794 C C . GLN A 1 101 ? -28.774 -13.598 -32.077 1.00 83.44 101 GLN A C 1
ATOM 79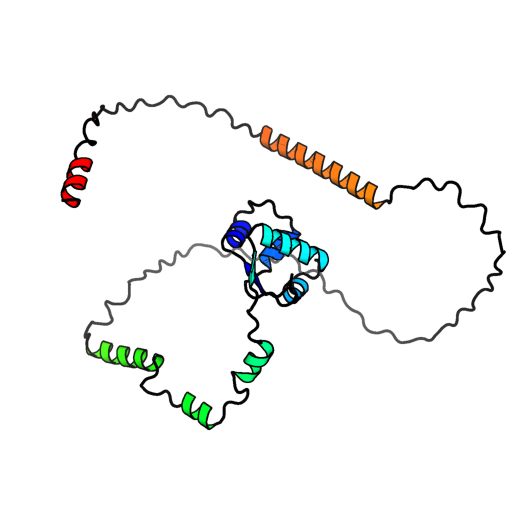6 O O . GLN A 1 101 ? -28.468 -14.624 -31.483 1.00 83.44 101 GLN A O 1
ATOM 801 N N . GLN A 1 102 ? -29.271 -12.530 -31.445 1.00 72.25 102 GLN A N 1
ATOM 802 C CA . GLN A 1 102 ? -29.746 -12.623 -30.065 1.00 72.25 102 GLN A CA 1
ATOM 803 C C . GLN A 1 102 ? -30.814 -13.718 -29.988 1.00 72.25 102 GLN A C 1
ATOM 805 O O . GLN A 1 102 ? -31.946 -13.538 -30.445 1.00 72.25 102 GLN A O 1
ATOM 810 N N . ASP A 1 103 ? -30.441 -14.871 -29.437 1.00 75.25 103 ASP A N 1
ATOM 811 C CA . ASP A 1 103 ? -31.373 -15.955 -29.178 1.00 75.25 103 ASP A CA 1
ATOM 812 C C . ASP A 1 103 ? -32.449 -15.461 -28.208 1.00 75.25 103 ASP A C 1
ATOM 814 O O . ASP A 1 103 ? -32.170 -14.765 -27.232 1.00 75.25 103 ASP A O 1
ATOM 818 N N . LYS A 1 104 ? -33.701 -15.873 -28.426 1.00 67.56 104 LYS A N 1
ATOM 819 C CA . LYS A 1 104 ? -34.821 -15.538 -27.524 1.00 67.56 104 LYS A CA 1
ATOM 820 C C . LYS A 1 104 ? -34.618 -16.024 -26.081 1.00 67.56 104 LYS A C 1
ATOM 822 O O . LYS A 1 104 ? -35.326 -15.602 -25.177 1.00 67.56 104 LYS A O 1
ATOM 827 N N . LEU A 1 105 ? -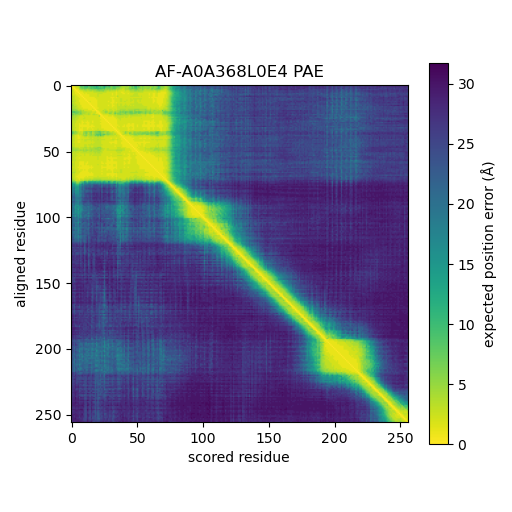33.660 -16.923 -25.867 1.00 66.94 105 LEU A N 1
ATOM 828 C CA . LEU A 1 105 ? -33.289 -17.450 -24.558 1.00 66.94 105 LEU A CA 1
ATOM 829 C C . LEU A 1 105 ? -32.192 -16.628 -23.860 1.00 66.94 105 LEU A C 1
ATOM 831 O O . LEU A 1 105 ? -31.846 -16.964 -22.729 1.00 66.94 105 LEU A O 1
ATOM 835 N N . ASP A 1 106 ? -31.667 -15.567 -24.478 1.00 73.81 106 ASP A N 1
ATOM 836 C CA . ASP A 1 106 ? -30.714 -14.653 -23.841 1.00 73.81 106 ASP A CA 1
ATOM 837 C C . ASP A 1 106 ? -31.382 -13.951 -22.637 1.00 73.81 106 ASP A C 1
ATOM 839 O O . ASP A 1 106 ? -32.474 -13.386 -22.790 1.00 73.81 106 ASP A O 1
ATOM 843 N N . PRO A 1 107 ? -30.775 -13.964 -21.431 1.00 70.00 107 PRO A N 1
ATOM 844 C CA . PRO A 1 107 ? -31.308 -13.267 -20.260 1.00 70.00 107 PRO A CA 1
ATOM 845 C C . PRO A 1 107 ? -31.625 -11.785 -20.507 1.00 70.00 107 PRO A C 1
ATOM 847 O O . PRO A 1 107 ? -32.543 -11.261 -19.878 1.00 70.00 107 PRO A O 1
ATOM 850 N N . VAL A 1 108 ? -30.929 -11.104 -21.425 1.00 68.94 108 VAL A N 1
ATOM 851 C CA . VAL A 1 108 ? -31.242 -9.702 -21.762 1.00 68.94 108 VAL A CA 1
ATOM 852 C C . VAL A 1 108 ? -32.569 -9.590 -22.524 1.00 68.94 108 VAL A C 1
ATOM 854 O O . VAL A 1 108 ? -33.366 -8.692 -22.243 1.00 68.94 108 VAL A O 1
ATOM 857 N N . SER A 1 109 ? -32.851 -10.526 -23.433 1.00 67.56 109 SER A N 1
ATOM 858 C CA . SER A 1 109 ? -34.112 -10.563 -24.183 1.00 67.56 109 SER A CA 1
ATOM 859 C C . SER A 1 109 ? -35.295 -10.981 -23.303 1.00 67.56 109 SER A C 1
ATOM 861 O O . SER A 1 109 ? -36.378 -10.412 -23.437 1.00 67.56 109 SER A O 1
ATOM 863 N N . GLN A 1 110 ? -35.087 -11.878 -22.330 1.00 65.56 110 GLN A N 1
ATOM 864 C CA . GLN A 1 110 ? -36.131 -12.275 -21.371 1.00 65.56 110 GLN A CA 1
ATOM 865 C C . GLN A 1 110 ? -36.616 -11.104 -20.495 1.00 65.56 110 GLN A C 1
ATOM 867 O O . GLN A 1 110 ? -37.799 -11.030 -20.166 1.00 65.56 110 GLN A O 1
ATOM 872 N N . VAL A 1 111 ? -35.732 -10.157 -20.148 1.00 70.31 111 VAL A N 1
ATOM 873 C CA . VAL A 1 111 ? -36.113 -8.952 -19.384 1.00 70.31 111 VAL A CA 1
ATOM 874 C C . VAL A 1 111 ? -36.990 -8.009 -20.216 1.00 70.31 111 VAL A C 1
ATOM 876 O O . VAL A 1 111 ? -37.898 -7.385 -19.672 1.00 70.31 111 VAL A O 1
ATOM 879 N N . MET A 1 112 ? -36.754 -7.912 -21.526 1.00 65.44 112 MET A N 1
ATOM 880 C CA . MET A 1 112 ? -37.549 -7.061 -22.421 1.00 65.44 112 MET A CA 1
ATOM 881 C C . MET A 1 112 ? -38.918 -7.679 -22.746 1.00 65.44 112 MET A C 1
ATOM 883 O O . MET A 1 112 ? -39.920 -6.966 -22.745 1.00 65.44 112 MET A O 1
ATOM 887 N N . GLU A 1 113 ? -38.987 -8.994 -22.976 1.00 64.19 113 GLU A N 1
ATOM 888 C CA . GLU A 1 113 ? -40.242 -9.691 -23.307 1.00 64.19 113 GLU A CA 1
ATOM 889 C C . GLU A 1 113 ? -41.167 -9.793 -22.076 1.00 64.19 113 GLU A C 1
ATOM 891 O O . GLU A 1 113 ? -42.361 -9.514 -22.173 1.00 64.19 113 GLU A O 1
ATOM 896 N N . GLY A 1 114 ? -40.604 -10.013 -20.879 1.00 62.25 114 GLY A N 1
ATOM 897 C CA . GLY A 1 114 ? -41.361 -9.944 -19.622 1.00 62.25 114 GLY A CA 1
ATOM 898 C C . GLY A 1 114 ? -41.906 -8.546 -19.288 1.00 62.25 114 GLY A C 1
ATOM 899 O O . GLY A 1 114 ? -42.902 -8.431 -18.574 1.00 62.25 114 GLY A O 1
ATOM 900 N N . LEU A 1 115 ? -41.296 -7.479 -19.818 1.00 61.41 115 LEU A N 1
ATOM 901 C CA . LEU A 1 115 ? -41.787 -6.108 -19.643 1.00 61.41 115 LEU A CA 1
ATOM 902 C C . LEU A 1 115 ? -42.952 -5.783 -20.593 1.00 61.41 115 LEU A C 1
ATOM 904 O O . LEU A 1 115 ? -43.822 -4.991 -20.235 1.00 61.41 115 LEU A O 1
ATOM 908 N N . ALA A 1 116 ? -42.992 -6.408 -21.773 1.00 60.97 116 ALA A N 1
ATOM 909 C CA . ALA A 1 116 ? -44.094 -6.267 -22.722 1.00 60.97 116 ALA A CA 1
ATOM 910 C C . ALA A 1 116 ? -45.355 -7.013 -22.247 1.00 60.97 116 ALA A C 1
ATOM 912 O O . ALA A 1 116 ? -46.439 -6.434 -22.262 1.00 60.97 116 ALA A O 1
ATOM 913 N N . ASP A 1 117 ? -45.213 -8.233 -21.717 1.00 60.91 117 ASP A N 1
ATOM 914 C CA . ASP A 1 117 ? -46.346 -8.996 -21.161 1.00 60.91 117 ASP A CA 1
ATOM 915 C C . ASP A 1 117 ? -46.895 -8.381 -19.856 1.00 60.91 117 ASP A C 1
ATOM 917 O O . ASP A 1 117 ? -48.089 -8.473 -19.560 1.00 60.91 117 ASP A O 1
ATOM 921 N N . ALA A 1 118 ? -46.052 -7.690 -19.079 1.00 57.84 118 ALA A N 1
ATOM 922 C CA . ALA A 1 118 ? -46.493 -6.949 -17.896 1.00 57.84 118 ALA A CA 1
ATOM 923 C C . ALA A 1 118 ? -47.274 -5.662 -18.237 1.00 57.84 118 ALA A C 1
ATOM 925 O O . ALA A 1 118 ? -48.043 -5.183 -17.400 1.00 57.84 118 ALA A O 1
ATOM 926 N N . ALA A 1 119 ? -47.105 -5.110 -19.445 1.00 56.62 119 ALA A N 1
ATOM 927 C CA . ALA A 1 119 ? -47.815 -3.911 -19.888 1.00 56.62 119 ALA A CA 1
ATOM 928 C C . ALA A 1 119 ? -49.276 -4.196 -20.289 1.00 56.62 119 ALA A C 1
ATOM 930 O O . ALA A 1 119 ? -50.131 -3.337 -20.080 1.00 56.62 119 ALA A O 1
ATOM 931 N N . ASP A 1 120 ? -49.587 -5.402 -20.777 1.00 56.50 120 ASP A N 1
ATOM 932 C CA . ASP A 1 120 ? -50.964 -5.804 -21.118 1.00 56.50 120 ASP A CA 1
ATOM 933 C C . ASP A 1 120 ? -51.770 -6.295 -19.899 1.00 56.50 120 ASP A C 1
ATOM 935 O O . ASP A 1 120 ? -52.999 -6.203 -19.876 1.00 56.50 120 ASP A O 1
ATOM 939 N N . ALA A 1 121 ? -51.102 -6.776 -18.843 1.00 56.69 121 ALA A N 1
ATOM 940 C CA . ALA A 1 121 ? -51.773 -7.278 -17.640 1.00 56.69 121 ALA A CA 1
ATOM 941 C C . ALA A 1 121 ? -52.199 -6.176 -16.652 1.00 56.69 121 ALA A C 1
ATOM 943 O O . ALA A 1 121 ? -52.975 -6.436 -15.727 1.00 56.69 121 ALA A O 1
ATOM 944 N N . VAL A 1 122 ? -51.712 -4.945 -16.824 1.00 53.47 122 VAL A N 1
ATOM 945 C CA . VAL A 1 122 ? -51.972 -3.848 -15.893 1.00 53.47 122 VAL A CA 1
ATOM 946 C C . VAL A 1 122 ? -52.477 -2.634 -16.664 1.00 53.47 122 VAL A C 1
ATOM 948 O O . VAL A 1 122 ? -51.744 -1.703 -16.977 1.00 53.47 122 VAL A O 1
ATOM 951 N N . HIS A 1 123 ? -53.790 -2.614 -16.885 1.00 53.00 123 HIS A N 1
ATOM 952 C CA . HIS A 1 123 ? -54.576 -1.417 -17.191 1.00 53.00 123 HIS A CA 1
ATOM 953 C C . HIS A 1 123 ? -54.559 -0.448 -15.978 1.00 53.00 123 HIS A C 1
ATOM 955 O O . HIS A 1 123 ? -55.599 -0.079 -15.441 1.00 53.00 123 HIS A O 1
ATOM 961 N N . MET A 1 124 ? -53.378 -0.060 -15.487 1.00 58.66 124 MET A N 1
ATOM 962 C CA . MET A 1 124 ? -53.224 1.053 -14.552 1.00 58.66 124 MET A CA 1
ATOM 963 C C . MET A 1 124 ? -52.931 2.300 -15.380 1.00 58.66 124 MET A C 1
ATOM 965 O O . MET A 1 124 ? -52.011 2.284 -16.201 1.00 58.66 124 MET A O 1
ATOM 969 N N . PRO A 1 125 ? -53.701 3.386 -15.210 1.00 60.03 125 PRO A N 1
ATOM 970 C CA . PRO A 1 125 ? -53.409 4.631 -15.893 1.00 60.03 125 PRO A CA 1
ATOM 971 C C . PRO A 1 125 ? -51.996 5.085 -15.511 1.00 60.03 125 PRO A C 1
ATOM 973 O O . PRO A 1 125 ? -51.679 5.267 -14.338 1.00 60.03 125 PRO A O 1
ATOM 976 N N . LEU A 1 126 ? -51.159 5.311 -16.526 1.00 54.78 126 LEU A N 1
ATOM 977 C CA . LEU A 1 126 ? -49.772 5.790 -16.424 1.00 54.78 126 LEU A CA 1
ATOM 978 C C . LEU A 1 126 ? -49.626 7.104 -15.617 1.00 54.78 126 LEU A C 1
ATOM 980 O O . LEU A 1 126 ? -48.517 7.518 -15.296 1.00 54.78 126 LEU A O 1
ATOM 984 N N . ALA A 1 127 ? -50.739 7.755 -15.274 1.00 59.50 127 ALA A N 1
ATOM 985 C CA . ALA A 1 127 ? -50.793 8.955 -14.452 1.00 59.50 127 ALA A CA 1
ATOM 986 C C . ALA A 1 127 ? -50.427 8.725 -12.970 1.00 59.50 127 ALA A C 1
ATOM 988 O O . ALA A 1 127 ? -49.947 9.663 -12.342 1.00 59.50 127 ALA A O 1
ATOM 989 N N . ASP A 1 128 ? -50.587 7.510 -12.427 1.00 56.25 128 ASP A N 1
ATOM 990 C CA . ASP A 1 128 ? -50.419 7.260 -10.980 1.00 56.25 128 ASP A CA 1
ATOM 991 C C . ASP A 1 128 ? -49.048 6.679 -10.579 1.00 56.25 128 ASP A C 1
ATOM 993 O O . ASP A 1 128 ? -48.745 6.578 -9.390 1.00 56.25 128 ASP A O 1
ATOM 997 N N . LEU A 1 129 ? -48.191 6.305 -11.540 1.00 53.12 129 LEU A N 1
ATOM 998 C CA . LEU A 1 129 ? -46.868 5.716 -11.259 1.00 53.12 129 LEU A CA 1
ATOM 999 C C . LEU A 1 129 ? -45.696 6.695 -11.380 1.00 53.12 129 LEU A C 1
ATOM 1001 O O . LEU A 1 129 ? -44.553 6.307 -11.133 1.00 53.12 129 LEU A O 1
ATOM 1005 N N . LEU A 1 130 ? -45.948 7.962 -11.713 1.00 57.19 130 LEU A N 1
ATOM 1006 C CA . LEU A 1 130 ? -44.934 8.996 -11.548 1.00 57.19 130 LEU A CA 1
ATOM 1007 C C . LEU A 1 130 ? -44.977 9.476 -10.092 1.00 57.19 130 LEU A C 1
ATOM 1009 O O . LEU A 1 130 ? -45.939 10.147 -9.712 1.00 57.19 130 LEU A O 1
ATOM 1013 N N . PRO A 1 131 ? -43.968 9.167 -9.251 1.00 54.25 131 PRO A N 1
ATOM 1014 C CA . PRO A 1 131 ? -43.847 9.843 -7.974 1.00 54.25 131 PRO A CA 1
ATOM 1015 C C . PRO A 1 131 ? -43.782 11.339 -8.265 1.00 54.25 131 PRO A C 1
ATOM 1017 O O . PRO A 1 131 ? -43.014 11.798 -9.112 1.00 54.25 131 PRO A O 1
ATOM 1020 N N . ASN A 1 132 ? -44.643 12.080 -7.579 1.00 50.84 132 ASN A N 1
ATOM 1021 C CA . ASN A 1 132 ? -44.735 13.526 -7.622 1.00 50.84 132 ASN A CA 1
ATOM 1022 C C . ASN A 1 132 ? -43.443 14.115 -7.022 1.00 50.84 132 ASN A C 1
ATOM 1024 O O . ASN A 1 132 ? -43.414 14.575 -5.884 1.00 50.84 132 ASN A O 1
ATOM 1028 N N . THR A 1 133 ? -42.335 14.025 -7.759 1.00 51.53 133 THR A N 1
ATOM 1029 C CA . THR A 1 133 ? -41.084 14.723 -7.471 1.00 51.53 133 THR A CA 1
ATOM 1030 C C . THR A 1 133 ? -41.323 16.188 -7.792 1.00 51.53 133 THR A C 1
ATOM 1032 O O . THR A 1 133 ? -40.989 16.682 -8.867 1.00 51.53 133 THR A O 1
ATOM 1035 N N . GLN A 1 134 ? -41.953 16.883 -6.849 1.00 46.62 134 GLN A N 1
ATOM 1036 C CA . GLN A 1 134 ? -41.857 18.327 -6.746 1.00 46.62 134 GLN A CA 1
ATOM 1037 C C . GLN A 1 134 ? -40.382 18.651 -6.483 1.00 46.62 134 GLN A C 1
ATOM 1039 O O . GLN A 1 134 ? -39.925 18.698 -5.346 1.00 46.62 134 GLN A O 1
ATOM 1044 N N . PHE A 1 135 ? -39.609 18.802 -7.557 1.00 46.12 135 PHE A N 1
ATOM 1045 C CA . PHE A 1 135 ? -38.352 19.530 -7.504 1.00 46.12 135 PHE A CA 1
ATOM 1046 C C . PHE A 1 135 ? -38.719 20.997 -7.290 1.00 46.12 135 PHE A C 1
ATOM 1048 O O . PHE A 1 135 ? -39.007 21.735 -8.232 1.00 46.12 135 PHE A O 1
ATOM 1055 N N . GLU A 1 136 ? -38.778 21.383 -6.020 1.00 42.88 136 GLU A N 1
ATOM 1056 C CA . GLU A 1 136 ? -38.783 22.770 -5.584 1.00 42.88 136 GLU A CA 1
ATOM 1057 C C . GLU A 1 136 ? -37.447 23.374 -6.043 1.00 42.88 136 GLU A C 1
ATOM 1059 O O . GLU A 1 136 ? -36.389 23.161 -5.449 1.00 42.88 136 GLU A O 1
ATOM 1064 N N . LEU A 1 137 ? -37.472 24.027 -7.208 1.00 48.81 137 LEU A N 1
ATOM 1065 C CA . LEU A 1 137 ? -36.378 24.861 -7.680 1.00 48.81 137 LEU A CA 1
ATOM 1066 C C . LEU A 1 137 ? -36.357 26.101 -6.779 1.00 48.81 137 LEU A C 1
ATOM 1068 O O . LEU A 1 137 ? -36.970 27.121 -7.095 1.00 48.81 137 LEU A O 1
ATOM 1072 N N . ASP A 1 138 ? -35.657 26.003 -5.650 1.00 43.19 138 ASP A N 1
ATOM 1073 C CA . ASP A 1 138 ? -35.270 27.171 -4.867 1.00 43.19 138 ASP A CA 1
ATOM 1074 C C . ASP A 1 138 ? -34.272 27.998 -5.686 1.00 43.19 138 ASP A C 1
ATOM 1076 O O . ASP A 1 138 ? -33.051 27.823 -5.696 1.00 43.19 138 ASP A O 1
ATOM 1080 N N . SER A 1 139 ? -34.872 28.894 -6.457 1.00 60.34 139 SER A N 1
ATOM 1081 C CA . SER A 1 139 ? -34.275 29.982 -7.201 1.00 60.34 139 SER A CA 1
ATOM 1082 C C . SER A 1 139 ? -33.828 31.077 -6.229 1.00 60.34 139 SER A C 1
ATOM 1084 O O . SER A 1 139 ? -34.560 32.044 -6.038 1.00 60.34 139 SER A O 1
ATOM 1086 N N . ALA A 1 140 ? -32.635 30.964 -5.637 1.00 52.47 140 ALA A N 1
ATOM 1087 C CA . ALA A 1 140 ? -31.917 32.110 -5.059 1.00 52.47 140 ALA A CA 1
ATOM 1088 C C . ALA A 1 140 ? -30.462 31.771 -4.682 1.00 52.47 140 ALA A C 1
ATOM 1090 O O . ALA A 1 140 ? -30.141 31.557 -3.515 1.00 52.47 140 ALA A O 1
ATOM 1091 N N . ALA A 1 141 ? -29.549 31.793 -5.652 1.00 49.69 141 ALA A N 1
ATOM 1092 C CA . ALA A 1 141 ? -28.148 32.103 -5.369 1.00 49.69 141 ALA A CA 1
ATOM 1093 C C . ALA A 1 141 ? -27.502 32.727 -6.609 1.00 49.69 141 ALA A C 1
ATOM 1095 O O . ALA A 1 141 ? -27.226 32.047 -7.596 1.00 49.69 141 ALA A O 1
ATOM 1096 N N . ASP A 1 142 ? -27.296 34.041 -6.536 1.00 53.56 142 ASP A N 1
ATOM 1097 C CA . ASP A 1 142 ? -26.473 34.828 -7.452 1.00 53.56 142 ASP A CA 1
ATOM 1098 C C . ASP A 1 142 ? -25.155 34.103 -7.787 1.00 53.56 142 ASP A C 1
ATOM 1100 O O . ASP A 1 142 ? -24.383 33.785 -6.872 1.00 53.56 142 ASP A O 1
ATOM 1104 N N . PRO A 1 143 ? -24.825 33.872 -9.072 1.00 56.25 143 PRO A N 1
ATOM 1105 C CA . PRO A 1 143 ? -23.487 33.450 -9.438 1.00 56.25 143 PRO A CA 1
ATOM 1106 C C . PRO A 1 143 ? -22.538 34.636 -9.246 1.00 56.25 143 PRO A C 1
ATOM 1108 O O . PRO A 1 143 ? -22.493 35.569 -10.049 1.00 56.25 143 PRO A O 1
ATOM 1111 N N . ALA A 1 144 ? -21.762 34.599 -8.163 1.00 66.44 144 ALA A N 1
ATOM 1112 C CA . ALA A 1 144 ? -20.645 35.511 -7.969 1.00 66.44 144 ALA A CA 1
ATOM 1113 C C . ALA A 1 144 ? -19.720 35.477 -9.206 1.00 66.44 144 ALA A C 1
ATOM 1115 O O . ALA A 1 144 ? -19.425 34.393 -9.723 1.00 66.44 144 ALA A O 1
ATOM 1116 N N . PRO A 1 145 ? -19.241 36.636 -9.695 1.00 64.31 145 PRO A N 1
ATOM 1117 C CA . PRO A 1 145 ? -18.374 36.684 -10.860 1.00 64.31 145 PRO A CA 1
ATOM 1118 C C . PRO A 1 145 ? -17.074 35.921 -10.587 1.00 64.31 145 PRO A C 1
ATOM 1120 O O . PRO A 1 145 ? -16.333 36.223 -9.650 1.00 64.31 145 PRO A O 1
ATOM 1123 N N . LEU A 1 146 ? -16.799 34.940 -11.447 1.00 53.44 146 LEU A N 1
ATOM 1124 C CA . LEU A 1 146 ? -15.517 34.257 -11.591 1.00 53.44 146 LEU A CA 1
ATOM 1125 C C . LEU A 1 146 ? -14.425 35.290 -11.913 1.00 53.44 146 LEU A C 1
ATOM 1127 O O . LEU A 1 146 ? -14.135 35.592 -13.069 1.00 53.44 146 LEU A O 1
ATOM 1131 N N . VAL A 1 147 ? -13.807 35.846 -10.872 1.00 60.91 147 VAL A N 1
ATOM 1132 C CA . VAL A 1 147 ? -12.541 36.570 -10.984 1.00 60.91 147 VAL A CA 1
ATOM 1133 C C . VAL A 1 147 ? -11.466 35.524 -11.252 1.00 60.91 147 VAL A C 1
ATOM 1135 O O . VAL A 1 147 ? -11.068 34.786 -10.356 1.00 60.91 147 VAL A O 1
ATOM 1138 N N . MET A 1 148 ? -11.025 35.433 -12.504 1.00 58.41 148 MET A N 1
ATOM 1139 C CA . MET A 1 148 ? -9.863 34.648 -12.916 1.00 58.41 148 MET A CA 1
ATOM 1140 C C . MET A 1 148 ? -8.581 35.329 -12.410 1.00 58.41 148 MET A C 1
ATOM 1142 O O . MET A 1 148 ? -8.248 36.412 -12.898 1.00 58.41 148 MET A O 1
ATOM 1146 N N . PRO A 1 149 ? -7.821 34.744 -11.467 1.00 55.47 149 PRO A N 1
ATOM 1147 C CA . PRO A 1 149 ? -6.489 35.239 -11.173 1.00 55.47 149 PRO A CA 1
ATOM 1148 C C . PRO A 1 149 ? -5.527 34.812 -12.289 1.00 55.47 149 PRO A C 1
ATOM 1150 O O . PRO A 1 149 ? -5.221 33.635 -12.448 1.00 55.47 149 PRO A O 1
ATOM 1153 N N . GLY A 1 150 ? -5.072 35.810 -13.049 1.00 51.41 150 GLY A N 1
ATOM 1154 C CA . GLY A 1 150 ? -3.742 35.901 -13.655 1.00 51.41 150 GLY A CA 1
ATOM 1155 C C . GLY A 1 150 ? -3.183 34.640 -14.310 1.00 51.41 150 GLY A C 1
ATOM 1156 O O . GLY A 1 150 ? -2.479 33.861 -13.674 1.00 51.41 150 GLY A O 1
ATOM 1157 N N . ALA A 1 151 ? -3.383 34.527 -15.622 1.00 46.00 151 ALA A N 1
ATOM 1158 C CA . ALA A 1 151 ? -2.542 33.698 -16.474 1.00 46.00 151 ALA A CA 1
ATOM 1159 C C . ALA A 1 151 ? -1.065 34.130 -16.326 1.00 46.00 151 ALA A C 1
ATOM 1161 O O . ALA A 1 151 ? -0.753 35.298 -16.586 1.00 46.00 151 ALA A O 1
ATOM 1162 N N . PRO A 1 152 ? -0.137 33.245 -15.916 1.00 58.97 152 PRO A N 1
ATOM 1163 C CA . PRO A 1 152 ? 1.280 33.541 -16.024 1.00 58.97 152 PRO A CA 1
ATOM 1164 C C . PRO A 1 152 ? 1.683 33.550 -17.501 1.00 58.97 152 PRO A C 1
ATOM 1166 O O . PRO A 1 152 ? 1.304 32.681 -18.285 1.00 58.97 152 PRO A O 1
ATOM 1169 N N . ALA A 1 153 ? 2.435 34.590 -17.849 1.00 49.19 153 ALA A N 1
ATOM 1170 C CA . ALA A 1 153 ? 2.906 34.926 -19.177 1.00 49.19 153 ALA A CA 1
ATOM 1171 C C . ALA A 1 153 ? 3.470 33.727 -19.953 1.00 49.19 153 ALA A C 1
ATOM 1173 O O . ALA A 1 153 ? 4.316 32.977 -19.463 1.00 49.19 153 ALA A O 1
ATOM 1174 N N . LEU A 1 154 ? 3.025 33.620 -21.204 1.00 43.69 154 LEU A N 1
ATOM 1175 C CA . LEU A 1 154 ? 3.626 32.794 -22.239 1.00 43.69 154 LEU A CA 1
ATOM 1176 C C . LEU A 1 154 ? 5.117 33.129 -22.348 1.00 43.69 154 LEU A C 1
ATOM 1178 O O . LEU A 1 154 ? 5.500 34.238 -22.725 1.00 43.69 154 LEU A O 1
ATOM 1182 N N . LEU A 1 155 ? 5.955 32.153 -22.002 1.00 46.31 155 LEU A N 1
ATOM 1183 C CA . LEU A 1 155 ? 7.385 32.199 -22.249 1.00 46.31 155 LEU A CA 1
ATOM 1184 C C . LEU A 1 155 ? 7.586 32.050 -23.761 1.00 46.31 155 LEU A C 1
ATOM 1186 O O . LEU A 1 155 ? 7.399 30.978 -24.331 1.00 46.31 155 LEU A O 1
ATOM 1190 N N . SER A 1 156 ? 7.905 33.173 -24.397 1.00 50.00 156 SER A N 1
ATOM 1191 C CA . SER A 1 156 ? 8.305 33.277 -25.795 1.00 50.00 156 SER A CA 1
ATOM 1192 C C . SER A 1 156 ? 9.567 32.438 -26.022 1.00 50.00 156 SER A C 1
ATOM 1194 O O . SER A 1 156 ? 10.665 32.827 -25.623 1.00 50.00 156 SER A O 1
ATOM 1196 N N . ILE A 1 157 ? 9.406 31.252 -26.609 1.00 49.75 157 ILE A N 1
ATOM 1197 C CA . ILE A 1 157 ? 10.515 30.429 -27.091 1.00 49.75 157 ILE A CA 1
ATOM 1198 C C . ILE A 1 157 ? 10.880 30.976 -28.471 1.00 49.75 157 ILE A C 1
ATOM 1200 O O . ILE A 1 157 ? 10.178 30.753 -29.455 1.00 49.75 157 ILE A O 1
ATOM 1204 N N . ALA A 1 158 ? 11.953 31.763 -28.500 1.00 50.91 158 ALA A N 1
ATOM 1205 C CA . ALA A 1 158 ? 12.565 32.273 -29.717 1.00 50.91 158 ALA A CA 1
ATOM 1206 C C . ALA A 1 158 ? 13.203 31.130 -30.535 1.00 50.91 158 ALA A C 1
ATOM 1208 O O . ALA A 1 158 ? 13.704 30.165 -29.947 1.00 50.91 158 ALA A O 1
ATOM 1209 N N . PRO A 1 159 ? 13.210 31.235 -31.875 1.00 59.88 159 PRO A N 1
ATOM 1210 C CA . PRO A 1 159 ? 13.736 30.199 -32.746 1.00 59.88 159 PRO A CA 1
ATOM 1211 C C . PRO A 1 159 ? 15.268 30.242 -32.843 1.00 59.88 159 PRO A C 1
ATOM 1213 O O . PRO A 1 159 ? 15.887 31.303 -32.884 1.00 59.88 159 PRO A O 1
ATOM 1216 N N . GLU A 1 160 ? 15.836 29.039 -32.877 1.00 48.88 160 GLU A N 1
ATOM 1217 C CA . GLU A 1 160 ? 16.785 28.581 -33.897 1.00 48.88 160 GLU A CA 1
ATOM 1218 C C . GLU A 1 160 ? 17.932 29.540 -34.266 1.00 48.88 160 GLU A C 1
ATOM 1220 O O . GLU A 1 160 ? 17.802 30.439 -35.094 1.00 48.88 160 GLU A O 1
ATOM 1225 N N . LYS A 1 161 ? 19.115 29.273 -33.697 1.00 54.16 161 LYS A N 1
ATOM 1226 C CA . LYS A 1 161 ? 20.390 29.773 -34.218 1.00 54.16 161 LYS A CA 1
ATOM 1227 C C . LYS A 1 161 ? 21.397 28.633 -34.334 1.00 54.16 161 LYS A C 1
ATOM 1229 O O . LYS A 1 161 ? 22.049 28.254 -33.368 1.00 54.16 161 LYS A O 1
ATOM 1234 N N . GLU A 1 162 ? 21.406 28.071 -35.535 1.00 47.69 162 GLU A N 1
ATOM 1235 C CA . GLU A 1 162 ? 22.563 27.952 -36.424 1.00 47.69 162 GLU A CA 1
ATOM 1236 C C . GLU A 1 162 ? 23.901 27.488 -35.823 1.00 47.69 162 GLU A C 1
ATOM 1238 O O . GLU A 1 162 ? 24.531 28.132 -34.983 1.00 47.69 162 GLU A O 1
ATOM 1243 N N . ALA A 1 163 ? 24.336 26.349 -36.357 1.00 50.25 163 ALA A N 1
ATOM 1244 C CA . ALA A 1 163 ? 25.609 25.694 -36.148 1.00 50.25 163 ALA A CA 1
ATOM 1245 C C . ALA A 1 163 ? 26.826 26.610 -36.368 1.00 50.25 163 ALA A C 1
ATOM 1247 O O . ALA A 1 163 ? 26.893 27.369 -37.332 1.00 50.25 163 ALA A O 1
ATOM 1248 N N . ALA A 1 164 ? 27.849 26.427 -35.530 1.00 54.16 164 ALA A N 1
ATOM 1249 C CA . ALA A 1 164 ? 29.224 26.820 -35.820 1.00 54.16 164 ALA A CA 1
ATOM 1250 C C . ALA A 1 164 ? 30.219 25.837 -35.158 1.00 54.16 164 ALA A C 1
ATOM 1252 O O . ALA A 1 164 ? 29.869 25.181 -34.173 1.00 54.16 164 ALA A O 1
ATOM 1253 N N . PRO A 1 165 ? 31.430 25.678 -35.727 1.00 59.06 165 PRO A N 1
ATOM 1254 C CA . PRO A 1 165 ? 32.210 24.450 -35.636 1.00 59.06 165 PRO A CA 1
ATOM 1255 C C . PRO A 1 165 ? 33.167 24.354 -34.439 1.00 59.06 165 PRO A C 1
ATOM 1257 O O . PRO A 1 165 ? 33.673 25.334 -33.901 1.00 59.06 165 PRO A O 1
ATOM 1260 N N . VAL A 1 166 ? 33.432 23.090 -34.112 1.00 55.66 166 VAL A N 1
ATOM 1261 C CA . VAL A 1 166 ? 34.556 22.487 -33.385 1.00 55.66 166 VAL A CA 1
ATOM 1262 C C . VAL A 1 166 ? 35.788 23.401 -33.258 1.00 55.66 166 VAL A C 1
ATOM 1264 O O . VAL A 1 166 ? 36.562 23.559 -34.198 1.00 55.66 166 VAL A O 1
ATOM 1267 N N . SER A 1 167 ? 35.999 23.957 -32.061 1.00 52.66 167 SER A N 1
ATOM 1268 C CA . SER A 1 167 ? 37.245 24.625 -31.674 1.00 52.66 167 SER A CA 1
ATOM 1269 C C . SER A 1 167 ? 38.089 23.663 -30.841 1.00 52.66 167 SER A C 1
ATOM 1271 O O . SER A 1 167 ? 37.818 23.421 -29.666 1.00 52.66 167 SER A O 1
ATOM 1273 N N . SER A 1 168 ? 39.116 23.105 -31.472 1.00 51.88 168 SER A N 1
ATOM 1274 C CA . SER A 1 168 ? 40.201 22.346 -30.855 1.00 51.88 168 SER A CA 1
ATOM 1275 C C . SER A 1 168 ? 40.950 23.203 -29.828 1.00 51.88 168 SER A C 1
ATOM 1277 O O . SER A 1 168 ? 41.690 24.116 -30.196 1.00 51.88 168 SER A O 1
ATOM 1279 N N . VAL A 1 169 ? 40.765 22.906 -28.541 1.00 63.12 169 VAL A N 1
ATOM 1280 C CA . VAL A 1 169 ? 41.569 23.476 -27.451 1.00 63.12 169 VAL A CA 1
ATOM 1281 C C . VAL A 1 169 ? 42.835 22.624 -27.294 1.00 63.12 169 VAL A C 1
ATOM 1283 O O . VAL A 1 169 ? 42.715 21.417 -27.075 1.00 63.12 169 VAL A O 1
ATOM 1286 N N . PRO A 1 170 ? 44.043 23.203 -27.413 1.00 61.66 170 PRO A N 1
ATOM 1287 C CA . PRO A 1 170 ? 45.282 22.475 -27.193 1.00 61.66 170 PRO A CA 1
ATOM 1288 C C . PRO A 1 170 ? 45.457 22.165 -25.703 1.00 61.66 170 PRO A C 1
ATOM 1290 O O . PRO A 1 170 ? 45.357 23.037 -24.839 1.00 61.66 170 PRO A O 1
ATOM 1293 N N . LEU A 1 171 ? 45.712 20.887 -25.434 1.00 59.78 171 LEU A N 1
ATOM 1294 C CA . LEU A 1 171 ? 46.045 20.314 -24.136 1.00 59.78 171 LEU A CA 1
ATOM 1295 C C . LEU A 1 171 ? 47.327 20.982 -23.591 1.00 59.78 171 LEU A C 1
ATOM 1297 O O . LEU A 1 171 ? 48.350 20.932 -24.277 1.00 59.78 171 LEU A O 1
ATOM 1301 N N . PRO A 1 172 ? 47.331 21.599 -22.397 1.00 59.59 172 PRO A N 1
ATOM 1302 C CA . PRO A 1 172 ? 48.580 22.007 -21.772 1.00 59.59 172 PRO A CA 1
ATOM 1303 C C . PRO A 1 172 ? 49.315 20.777 -21.226 1.00 59.59 172 PRO A C 1
ATOM 1305 O O . PRO A 1 172 ? 48.739 19.957 -20.512 1.00 59.59 172 PRO A O 1
ATOM 1308 N N . ASP A 1 173 ? 50.601 20.679 -21.556 1.00 55.78 173 ASP A N 1
ATOM 1309 C CA . ASP A 1 173 ? 51.553 19.706 -21.021 1.00 55.78 173 ASP A CA 1
ATOM 1310 C C . ASP A 1 173 ? 51.718 19.917 -19.506 1.00 55.78 173 ASP A C 1
ATOM 1312 O O . ASP A 1 173 ? 52.472 20.778 -19.039 1.00 55.78 173 ASP A O 1
ATOM 1316 N N . ILE A 1 174 ? 50.986 19.137 -18.711 1.00 51.44 174 ILE A N 1
ATOM 1317 C CA . ILE A 1 174 ? 51.140 19.116 -17.258 1.00 51.44 174 ILE A CA 1
ATOM 1318 C C . ILE A 1 174 ? 52.281 18.150 -16.941 1.00 51.44 174 ILE A C 1
ATOM 1320 O O . ILE A 1 174 ? 52.087 16.944 -16.804 1.00 51.44 174 ILE A O 1
ATOM 1324 N N . LYS A 1 175 ? 53.495 18.694 -16.820 1.00 48.59 175 LYS A N 1
ATOM 1325 C CA . LYS A 1 175 ? 54.624 18.002 -16.188 1.00 48.59 175 LYS A CA 1
ATOM 1326 C C . LYS A 1 175 ? 54.255 17.700 -14.738 1.00 48.59 175 LYS A C 1
ATOM 1328 O O . LYS A 1 175 ? 54.227 18.601 -13.904 1.00 48.59 175 LYS A O 1
ATOM 1333 N N . THR A 1 176 ? 53.971 16.439 -14.450 1.00 52.72 176 THR A N 1
ATOM 1334 C CA . THR A 1 176 ? 53.706 15.915 -13.110 1.00 52.72 176 THR A CA 1
ATOM 1335 C C . THR A 1 176 ? 55.006 15.901 -12.296 1.00 52.72 176 THR A C 1
ATOM 1337 O O . THR A 1 176 ? 55.923 15.154 -12.645 1.00 52.72 176 THR A O 1
ATOM 1340 N N . PRO A 1 177 ? 55.141 16.679 -11.206 1.00 57.97 177 PRO A N 1
ATOM 1341 C CA . PRO A 1 177 ? 56.175 16.415 -10.221 1.00 57.97 177 PRO A CA 1
ATOM 1342 C C . PRO A 1 177 ? 55.767 15.173 -9.421 1.00 57.97 177 PRO A C 1
ATOM 1344 O O . PRO A 1 177 ? 54.802 15.188 -8.658 1.00 57.97 177 PRO A O 1
ATOM 1347 N N . THR A 1 178 ? 56.501 14.082 -9.619 1.00 54.28 178 THR A N 1
ATOM 1348 C CA . THR A 1 178 ? 56.429 12.874 -8.794 1.00 54.28 178 THR A CA 1
ATOM 1349 C C . THR A 1 178 ? 56.857 13.227 -7.370 1.00 54.28 178 THR A C 1
ATOM 1351 O O . THR A 1 178 ? 58.046 13.272 -7.063 1.00 54.28 178 THR A O 1
ATOM 1354 N N . LEU A 1 179 ? 55.888 13.511 -6.500 1.00 61.94 179 LEU A N 1
ATOM 1355 C CA . LEU A 1 179 ? 56.105 13.605 -5.059 1.00 61.94 179 LEU A CA 1
ATOM 1356 C C . LEU A 1 179 ? 55.804 12.246 -4.402 1.00 61.94 179 LEU A C 1
ATOM 1358 O O . LEU A 1 179 ? 54.856 11.569 -4.807 1.00 61.94 179 LEU A O 1
ATOM 1362 N N . PRO A 1 180 ? 56.609 11.820 -3.411 1.00 56.53 180 PRO A N 1
ATOM 1363 C CA . PRO A 1 180 ? 56.482 10.512 -2.776 1.00 56.53 180 PRO A CA 1
ATOM 1364 C C . PRO A 1 180 ? 55.158 10.379 -2.007 1.00 56.53 180 PRO A C 1
ATOM 1366 O O . PRO A 1 180 ? 54.833 11.177 -1.131 1.00 56.53 180 PRO A O 1
ATOM 1369 N N . LEU A 1 181 ? 54.415 9.322 -2.344 1.00 53.00 181 LEU A N 1
ATOM 1370 C CA . LEU A 1 181 ? 53.034 9.012 -1.949 1.00 53.00 181 LEU A CA 1
ATOM 1371 C C . LEU A 1 181 ? 52.855 8.611 -0.464 1.00 53.00 181 LEU A C 1
ATOM 1373 O O . LEU A 1 181 ? 51.771 8.200 -0.064 1.00 53.00 181 LEU A O 1
ATOM 1377 N N . SER A 1 182 ? 53.897 8.675 0.364 1.00 54.75 182 SER A N 1
ATOM 1378 C CA . SER A 1 182 ? 53.960 7.923 1.627 1.00 54.75 182 SER A CA 1
ATOM 1379 C C . SER A 1 182 ? 53.895 8.745 2.921 1.00 54.75 182 SER A C 1
ATOM 1381 O O . SER A 1 182 ? 53.937 8.146 3.989 1.00 54.75 182 SER A O 1
ATOM 1383 N N . ALA A 1 183 ? 53.747 10.076 2.878 1.00 53.38 183 ALA A N 1
ATOM 1384 C CA . ALA A 1 183 ? 53.869 10.912 4.089 1.00 53.38 183 ALA A CA 1
ATOM 1385 C C . ALA A 1 183 ? 52.669 11.826 4.429 1.00 53.38 183 ALA A C 1
ATOM 1387 O O . ALA A 1 183 ? 52.783 12.648 5.330 1.00 53.38 183 ALA A O 1
ATOM 1388 N N . ALA A 1 184 ? 51.517 11.703 3.756 1.00 48.38 184 ALA A N 1
ATOM 1389 C CA . ALA A 1 184 ? 50.374 12.619 3.946 1.00 48.38 184 ALA A CA 1
ATOM 1390 C C . ALA A 1 184 ? 49.067 11.947 4.426 1.00 48.38 184 ALA A C 1
ATOM 1392 O O . ALA A 1 184 ? 47.984 12.485 4.212 1.00 48.38 184 ALA A O 1
ATOM 1393 N N . ILE A 1 185 ? 49.147 10.773 5.066 1.00 56.34 185 ILE A N 1
ATOM 1394 C CA . ILE A 1 185 ? 47.974 10.068 5.636 1.00 56.34 185 ILE A CA 1
ATOM 1395 C C . ILE A 1 185 ? 47.718 10.466 7.106 1.00 56.34 185 ILE A C 1
ATOM 1397 O O . ILE A 1 185 ? 46.757 10.016 7.724 1.00 56.34 185 ILE A O 1
ATOM 1401 N N . GLU A 1 186 ? 48.514 11.368 7.680 1.00 57.09 186 GLU A N 1
ATOM 1402 C CA . GLU A 1 186 ? 48.351 11.763 9.077 1.00 57.09 186 GLU A CA 1
ATOM 1403 C C . GLU A 1 186 ? 47.553 13.072 9.214 1.00 57.09 186 GLU A C 1
ATOM 1405 O O . GLU A 1 186 ? 48.000 14.153 8.840 1.00 57.09 186 GLU A O 1
ATOM 1410 N N . ALA A 1 187 ? 46.350 12.923 9.781 1.00 58.84 187 ALA A N 1
ATOM 1411 C CA . ALA A 1 187 ? 45.481 13.957 10.348 1.00 58.84 187 ALA A CA 1
ATOM 1412 C C . ALA A 1 187 ? 44.699 14.874 9.380 1.00 58.84 187 ALA A C 1
ATOM 1414 O O . ALA A 1 187 ? 44.836 16.097 9.406 1.00 58.84 187 ALA A O 1
ATOM 1415 N N . GLN A 1 188 ? 43.726 14.312 8.651 1.00 52.19 188 GLN A N 1
ATOM 1416 C CA . GLN A 1 188 ? 42.489 15.063 8.390 1.00 52.19 188 GLN A CA 1
ATOM 1417 C C . GLN A 1 188 ? 41.500 14.807 9.540 1.00 52.19 188 GLN A C 1
ATOM 1419 O O . GLN A 1 188 ? 41.031 13.676 9.683 1.00 52.19 188 GLN A O 1
ATOM 1424 N N . PRO A 1 189 ? 41.158 15.805 10.381 1.00 55.72 189 PRO A N 1
ATOM 1425 C CA . PRO A 1 189 ? 40.038 15.656 11.298 1.00 55.72 189 PRO A CA 1
ATOM 1426 C C . PRO A 1 189 ? 38.783 15.476 10.447 1.00 55.72 189 PRO A C 1
ATOM 1428 O O . PRO A 1 189 ? 38.462 16.341 9.633 1.00 55.72 189 PRO A O 1
ATOM 1431 N N . ALA A 1 190 ? 38.104 14.339 10.603 1.00 58.72 190 ALA A N 1
ATOM 1432 C CA . ALA A 1 190 ? 36.864 14.031 9.907 1.00 58.72 190 ALA A CA 1
ATOM 1433 C C . ALA A 1 190 ? 35.839 15.142 10.178 1.00 58.72 190 ALA A C 1
ATOM 1435 O O . ALA A 1 190 ? 35.165 15.160 11.209 1.00 58.72 190 ALA A O 1
ATOM 1436 N N . LEU A 1 191 ? 35.756 16.115 9.269 1.00 63.66 191 LEU A N 1
ATOM 1437 C CA . LEU A 1 191 ? 34.698 17.107 9.275 1.00 63.66 191 LEU A CA 1
ATOM 1438 C C . LEU A 1 191 ? 33.397 16.331 9.050 1.00 63.66 191 LEU A C 1
ATOM 1440 O O . LEU A 1 191 ? 33.270 15.672 8.014 1.00 63.66 191 LEU A O 1
ATOM 1444 N N . PRO A 1 192 ? 32.449 16.359 10.006 1.00 64.56 192 PRO A N 1
ATOM 1445 C CA . PRO A 1 192 ? 31.185 15.668 9.836 1.00 64.56 192 PRO A CA 1
ATOM 1446 C C . PRO A 1 192 ? 30.524 16.203 8.565 1.00 64.56 192 PRO A C 1
ATOM 1448 O O . PRO A 1 192 ? 30.499 17.424 8.361 1.00 64.56 192 PRO A O 1
ATOM 1451 N N . PRO A 1 193 ? 30.037 15.313 7.692 1.00 76.25 193 PRO A N 1
ATOM 1452 C CA . PRO A 1 193 ? 29.576 15.693 6.371 1.00 76.25 193 PRO A CA 1
ATOM 1453 C C . PRO A 1 193 ? 28.442 16.721 6.495 1.00 76.25 193 PRO A C 1
ATOM 1455 O O . PRO A 1 193 ? 27.545 16.584 7.325 1.00 76.25 193 PRO A O 1
ATOM 1458 N N . ASP A 1 194 ? 28.470 17.778 5.679 1.00 81.25 194 ASP A N 1
ATOM 1459 C CA . ASP A 1 194 ? 27.590 18.958 5.799 1.00 81.25 194 ASP A CA 1
ATOM 1460 C C . ASP A 1 194 ? 26.078 18.656 5.840 1.00 81.25 194 ASP A C 1
ATOM 1462 O O . ASP A 1 194 ? 25.270 19.497 6.254 1.00 81.25 194 ASP A O 1
ATOM 1466 N N . TRP A 1 195 ? 25.663 17.464 5.409 1.00 74.06 195 TRP A N 1
ATOM 1467 C CA . TRP A 1 195 ? 24.280 17.007 5.516 1.00 74.06 195 TRP A CA 1
ATOM 1468 C C . TRP A 1 195 ? 23.868 16.711 6.968 1.00 74.06 195 TRP A C 1
ATOM 1470 O O . TRP A 1 195 ? 22.730 16.989 7.342 1.00 74.06 195 TRP A O 1
ATOM 1480 N N . GLU A 1 196 ? 24.787 16.261 7.821 1.00 84.69 196 GLU A N 1
ATOM 1481 C CA . GLU A 1 196 ? 24.525 15.981 9.235 1.00 84.69 196 GLU A CA 1
ATOM 1482 C C . GLU A 1 196 ? 24.240 17.280 10.007 1.00 84.69 196 GLU A C 1
ATOM 1484 O O . GLU A 1 196 ? 23.298 17.369 10.801 1.00 84.69 196 GLU A O 1
ATOM 1489 N N . ARG A 1 197 ? 24.967 18.361 9.677 1.00 82.19 197 ARG A N 1
ATOM 1490 C CA . ARG A 1 197 ? 24.685 19.714 10.192 1.00 82.19 197 ARG A CA 1
ATOM 1491 C C . ARG A 1 197 ? 23.318 20.233 9.733 1.00 82.19 197 ARG A C 1
ATOM 1493 O O . ARG A 1 197 ? 22.647 20.925 10.504 1.00 82.19 197 ARG A O 1
ATOM 1500 N N . ARG A 1 198 ? 22.892 19.912 8.505 1.00 82.81 198 ARG A N 1
ATOM 1501 C CA . ARG A 1 198 ? 21.561 20.276 7.981 1.00 82.81 198 ARG A CA 1
ATOM 1502 C C . ARG A 1 198 ? 20.441 19.503 8.679 1.00 82.81 198 ARG A C 1
ATOM 1504 O O . ARG A 1 198 ? 19.485 20.141 9.121 1.00 82.81 198 ARG A O 1
ATOM 1511 N N . ASN A 1 199 ? 20.597 18.195 8.877 1.00 84.94 199 ASN A N 1
ATOM 1512 C CA . ASN A 1 199 ? 19.618 17.373 9.595 1.00 84.94 199 ASN A CA 1
ATOM 1513 C C . ASN A 1 199 ? 19.456 17.836 11.046 1.00 84.94 199 ASN A C 1
ATOM 1515 O O . ASN A 1 199 ? 18.343 18.115 11.487 1.00 84.94 199 ASN A O 1
ATOM 1519 N N . LYS A 1 200 ? 20.568 18.075 11.750 1.00 91.12 200 LYS A N 1
ATOM 1520 C CA . LYS A 1 200 ? 20.541 18.569 13.135 1.00 91.12 200 LYS A CA 1
ATOM 1521 C C . LYS A 1 200 ? 19.872 19.945 13.264 1.00 91.12 200 LYS A C 1
ATOM 1523 O O . LYS A 1 200 ? 19.243 20.246 14.279 1.00 91.12 200 LYS A O 1
ATOM 1528 N N . ARG A 1 201 ? 19.970 20.803 12.237 1.00 90.44 201 ARG A N 1
ATOM 1529 C CA . ARG A 1 201 ? 19.226 22.077 12.176 1.00 90.44 201 ARG A CA 1
ATOM 1530 C C . ARG A 1 201 ? 17.727 21.861 11.949 1.00 90.44 201 ARG A C 1
ATOM 1532 O O . ARG A 1 201 ? 16.937 22.584 12.555 1.00 90.44 201 ARG A O 1
ATOM 1539 N N . GLN A 1 202 ? 17.334 20.896 11.119 1.00 90.81 202 GLN A N 1
ATOM 1540 C CA . GLN A 1 202 ? 15.922 20.563 10.901 1.00 90.81 202 GLN A CA 1
ATOM 1541 C C . GLN A 1 202 ? 15.275 19.965 12.155 1.00 90.81 202 GLN A C 1
ATOM 1543 O O . GLN A 1 202 ? 14.202 20.418 12.543 1.00 90.81 202 GLN A O 1
ATOM 1548 N N . GLU A 1 203 ? 15.952 19.055 12.855 1.00 90.88 203 GLU A N 1
ATOM 1549 C CA . GLU A 1 203 ? 15.466 18.489 14.122 1.00 90.88 203 GLU A CA 1
ATOM 1550 C C . GLU A 1 203 ? 15.266 19.565 15.197 1.00 90.88 203 GLU A C 1
ATOM 1552 O O . GLU A 1 203 ? 14.258 19.581 15.907 1.00 90.88 203 GLU A O 1
ATOM 1557 N N . ARG A 1 204 ? 16.190 20.533 15.285 1.00 94.06 204 ARG A N 1
ATOM 1558 C CA . ARG A 1 204 ? 16.035 21.686 16.185 1.00 94.06 204 ARG A CA 1
ATOM 1559 C C . ARG A 1 204 ? 14.808 22.527 15.832 1.00 94.06 204 ARG A C 1
ATOM 1561 O O . ARG A 1 204 ? 14.076 22.888 16.745 1.00 94.06 204 ARG A O 1
ATOM 1568 N N . ARG A 1 205 ? 14.539 22.779 14.546 1.00 92.44 205 ARG A N 1
ATOM 1569 C CA . ARG A 1 205 ? 13.330 23.508 14.112 1.00 92.44 205 ARG A CA 1
ATOM 1570 C C . ARG A 1 205 ? 12.050 22.738 14.447 1.00 92.44 205 ARG A C 1
ATOM 1572 O O . ARG A 1 205 ? 11.165 23.296 15.092 1.00 92.44 205 ARG A O 1
ATOM 1579 N N . GLN A 1 206 ? 12.001 21.445 14.132 1.00 90.81 206 GLN A N 1
ATOM 1580 C CA . GLN A 1 206 ? 10.835 20.605 14.429 1.00 90.81 206 GLN A CA 1
ATOM 1581 C C . GLN A 1 206 ? 10.582 20.473 15.936 1.00 90.81 206 GLN A C 1
ATOM 1583 O O . GLN A 1 206 ? 9.438 20.527 16.381 1.00 90.81 206 GLN A O 1
ATOM 1588 N N . SER A 1 207 ? 11.634 20.344 16.753 1.00 92.62 207 SER A N 1
ATOM 1589 C CA . SER A 1 207 ? 11.472 20.294 18.213 1.00 92.62 207 SER A CA 1
ATOM 1590 C C . SER A 1 207 ? 10.942 21.613 18.788 1.00 92.62 207 SER A C 1
ATOM 1592 O O . SER A 1 207 ? 10.122 21.590 19.709 1.00 92.62 207 SER A O 1
ATOM 1594 N N . THR A 1 208 ? 11.346 22.763 18.232 1.00 94.12 208 THR A N 1
ATOM 1595 C CA . THR A 1 208 ? 10.794 24.063 18.637 1.00 94.12 208 THR A CA 1
ATOM 1596 C C . THR A 1 208 ? 9.342 24.249 18.207 1.00 94.12 208 THR A C 1
ATOM 1598 O O . THR A 1 208 ? 8.553 24.752 19.004 1.00 94.12 208 THR A O 1
ATOM 1601 N N . GLU A 1 209 ? 8.967 23.792 17.010 1.00 92.50 209 GLU A N 1
ATOM 1602 C CA . GLU A 1 209 ? 7.582 23.837 16.518 1.00 92.50 209 GLU A CA 1
ATOM 1603 C C . GLU A 1 209 ? 6.663 22.958 17.369 1.00 92.50 209 GLU A C 1
ATOM 1605 O O . GLU A 1 209 ? 5.656 23.449 17.872 1.00 92.50 209 GLU A O 1
ATOM 1610 N N . ARG A 1 210 ? 7.064 21.714 17.669 1.00 91.44 210 ARG A N 1
ATOM 1611 C CA . ARG A 1 210 ? 6.300 20.823 18.564 1.00 91.44 210 ARG A CA 1
ATOM 1612 C C . ARG A 1 210 ? 6.101 21.422 19.956 1.00 91.44 210 ARG A C 1
ATOM 1614 O O . ARG A 1 210 ? 5.014 21.326 20.518 1.00 91.44 210 ARG A O 1
ATOM 1621 N N . ARG A 1 211 ? 7.127 22.077 20.518 1.00 91.81 211 ARG A N 1
ATOM 1622 C CA . ARG A 1 211 ? 7.001 22.792 21.803 1.00 91.81 211 ARG A CA 1
ATOM 1623 C C . ARG A 1 211 ? 6.042 23.980 21.712 1.00 91.81 211 ARG A C 1
ATOM 1625 O O . ARG A 1 211 ? 5.323 24.242 22.673 1.00 91.81 211 ARG A O 1
ATOM 1632 N N . GLN A 1 212 ? 6.028 24.709 20.596 1.00 94.25 212 GLN A N 1
ATOM 1633 C CA . GLN A 1 212 ? 5.073 25.798 20.388 1.00 94.25 212 GLN A CA 1
ATOM 1634 C C . GLN A 1 212 ? 3.644 25.280 20.220 1.00 94.25 212 GLN A C 1
ATOM 1636 O O . GLN A 1 212 ? 2.735 25.851 20.818 1.00 94.25 212 GLN A O 1
ATOM 1641 N N . GLU A 1 213 ? 3.440 24.196 19.473 1.00 88.06 213 GLU A N 1
ATOM 1642 C CA . GLU A 1 213 ? 2.132 23.552 19.336 1.00 88.06 213 GLU A CA 1
ATOM 1643 C C . GLU A 1 213 ? 1.616 23.054 20.683 1.00 88.06 213 GLU A C 1
ATOM 1645 O O . GLU A 1 213 ? 0.499 23.394 21.061 1.00 88.06 213 GLU A O 1
ATOM 1650 N N . GLN A 1 214 ? 2.442 22.354 21.468 1.00 90.44 214 GLN A N 1
ATOM 1651 C CA . GLN A 1 214 ? 2.061 21.934 22.822 1.00 90.44 214 GLN A CA 1
ATOM 1652 C C . GLN A 1 214 ? 1.666 23.123 23.701 1.00 90.44 214 GLN A C 1
ATOM 1654 O O . GLN A 1 214 ? 0.662 23.056 24.404 1.00 90.44 214 GLN A O 1
ATOM 1659 N N . ARG A 1 215 ? 2.393 24.245 23.619 1.00 90.06 215 ARG A N 1
ATOM 1660 C CA . ARG A 1 215 ? 2.017 25.478 24.328 1.00 90.06 215 ARG A CA 1
ATOM 1661 C C . ARG A 1 215 ? 0.708 26.082 23.823 1.00 90.06 215 ARG A C 1
ATOM 1663 O O . ARG A 1 215 ? -0.026 26.646 24.627 1.00 90.06 215 ARG A O 1
ATOM 1670 N N . ARG A 1 216 ? 0.406 25.989 22.523 1.00 86.88 216 ARG A N 1
ATOM 1671 C CA . ARG A 1 216 ? -0.889 26.426 21.978 1.00 86.88 216 ARG A CA 1
ATOM 1672 C C . ARG A 1 216 ? -2.020 25.573 22.534 1.00 86.88 216 ARG A C 1
ATOM 1674 O O . ARG A 1 216 ? -2.986 26.149 23.012 1.00 86.88 216 ARG A O 1
ATOM 1681 N N . TYR A 1 217 ? -1.869 24.249 22.554 1.00 76.88 217 TYR A N 1
ATOM 1682 C CA . TYR A 1 217 ? -2.875 23.355 23.134 1.00 76.88 217 TYR A CA 1
ATOM 1683 C C . TYR A 1 217 ? -3.054 23.579 24.635 1.00 76.88 217 TYR A C 1
ATOM 1685 O O . TYR A 1 217 ? -4.178 23.641 25.110 1.00 76.88 217 TYR A O 1
ATOM 1693 N N . GLN A 1 218 ? -1.964 23.792 25.371 1.00 83.81 218 GLN A N 1
ATOM 1694 C CA . GLN A 1 218 ? -2.025 24.042 26.811 1.00 83.81 218 GLN A CA 1
ATOM 1695 C C . GLN A 1 218 ? -2.629 25.414 27.158 1.00 83.81 218 GLN A C 1
ATOM 1697 O O . GLN A 1 218 ? -3.180 25.584 28.236 1.00 83.81 218 GLN A O 1
ATOM 1702 N N . LYS A 1 219 ? -2.551 26.396 26.247 1.00 82.00 219 LYS A N 1
ATOM 1703 C CA . LYS A 1 219 ? -3.196 27.709 26.418 1.00 82.00 219 LYS A CA 1
ATOM 1704 C C . LYS A 1 219 ? -4.695 27.686 26.092 1.00 82.00 219 LYS A C 1
ATOM 1706 O O . LYS A 1 219 ? -5.406 28.601 26.492 1.00 82.00 219 LYS A O 1
ATOM 1711 N N . VAL A 1 220 ? -5.178 26.652 25.405 1.00 75.88 220 VAL A N 1
ATOM 1712 C CA . VAL A 1 220 ? -6.612 26.363 25.267 1.00 75.88 220 VAL A CA 1
ATOM 1713 C C . VAL A 1 220 ? -7.018 25.437 26.414 1.00 75.88 220 VAL A C 1
ATOM 1715 O O . VAL A 1 220 ? -7.514 24.335 26.211 1.00 75.88 220 VAL A O 1
ATOM 1718 N N . GLU A 1 221 ? -6.753 25.860 27.648 1.00 62.44 221 GLU A N 1
ATOM 1719 C CA . GLU A 1 221 ? -7.441 25.273 28.789 1.00 62.44 221 GLU A CA 1
ATOM 1720 C C . GLU A 1 221 ? -8.877 25.820 28.724 1.00 62.44 221 GLU A C 1
ATOM 1722 O O . GLU A 1 221 ? -9.051 27.045 28.701 1.00 62.44 221 GLU A O 1
ATOM 1727 N N . PRO A 1 222 ? -9.904 24.967 28.563 1.00 61.19 222 PRO A N 1
ATOM 1728 C CA . PRO A 1 222 ? -11.277 25.433 28.482 1.00 61.19 222 PRO A CA 1
ATOM 1729 C C . PRO A 1 222 ? -11.587 26.164 29.783 1.00 61.19 222 PRO A C 1
ATOM 1731 O O . PRO A 1 222 ? -11.471 25.584 30.863 1.00 61.19 222 PRO A O 1
ATOM 1734 N N . SER A 1 223 ? -11.955 27.442 29.676 1.00 66.81 223 SER A N 1
ATOM 1735 C CA . SER A 1 223 ? -12.478 28.217 30.796 1.00 66.81 223 SER A CA 1
ATOM 1736 C C . SER A 1 223 ? -13.483 27.331 31.531 1.00 66.81 223 SER A C 1
ATOM 1738 O O . SER A 1 223 ? -14.357 26.776 30.853 1.00 66.81 223 SER A O 1
ATOM 1740 N N . PRO A 1 224 ? -13.373 27.149 32.862 1.00 68.25 224 PRO A N 1
ATOM 1741 C CA . PRO A 1 224 ? -14.342 26.356 33.597 1.00 68.25 224 PRO A CA 1
ATOM 1742 C C . PRO A 1 224 ? -15.715 26.921 33.264 1.00 68.25 224 PRO A C 1
ATOM 1744 O O . PRO A 1 224 ? -15.993 28.093 33.525 1.00 68.25 224 PRO A O 1
ATOM 1747 N N . ILE A 1 225 ? -16.523 26.107 32.584 1.00 67.62 225 ILE A N 1
ATOM 1748 C CA . ILE A 1 225 ? -17.885 26.459 32.209 1.00 67.62 225 ILE A CA 1
ATOM 1749 C C . ILE A 1 225 ? -18.550 26.874 33.522 1.00 67.62 225 ILE A C 1
ATOM 1751 O O . ILE A 1 225 ? -18.564 26.054 34.446 1.00 67.62 225 ILE A O 1
ATOM 1755 N N . PRO A 1 226 ? -19.025 28.127 33.668 1.00 65.00 226 PRO A N 1
ATOM 1756 C CA . PRO A 1 226 ? -19.719 28.520 34.878 1.00 65.00 226 PRO A CA 1
ATOM 1757 C C . PRO A 1 226 ? -20.904 27.571 35.015 1.00 65.00 226 PRO A C 1
ATOM 1759 O O . PRO A 1 226 ? -21.790 27.550 34.160 1.00 65.00 226 PRO A O 1
ATOM 1762 N N . LEU A 1 227 ? -20.848 26.723 36.044 1.00 57.44 227 LEU A N 1
ATOM 1763 C CA . LEU A 1 227 ? -21.898 25.778 36.384 1.00 57.44 227 LEU A CA 1
ATOM 1764 C C . LEU A 1 227 ? -23.181 26.590 36.541 1.00 57.44 227 LEU A C 1
ATOM 1766 O O . LEU A 1 227 ? -23.347 27.330 37.510 1.00 57.44 227 LEU A O 1
ATOM 1770 N N . GLN A 1 228 ? -24.056 26.505 35.542 1.00 64.69 228 GLN A N 1
ATOM 1771 C CA . GLN A 1 228 ? -25.381 27.086 35.638 1.00 64.69 228 GLN A CA 1
ATOM 1772 C C . GLN A 1 228 ? -26.098 26.397 36.808 1.00 64.69 228 GLN A C 1
ATOM 1774 O O . GLN A 1 228 ? -26.034 25.166 36.902 1.00 64.69 228 GLN A O 1
ATOM 1779 N N . PRO A 1 229 ? -26.743 27.150 37.718 1.00 58.31 229 PRO A N 1
ATOM 1780 C CA . PRO A 1 229 ? -27.496 26.557 38.811 1.00 58.31 229 PRO A CA 1
ATOM 1781 C C . PRO A 1 229 ? -28.576 25.658 38.213 1.00 58.31 229 PRO A C 1
ATOM 1783 O O . PRO A 1 229 ? -29.436 26.102 37.453 1.00 58.31 229 PRO A O 1
ATOM 1786 N N . SER A 1 230 ? -28.482 24.369 38.525 1.00 54.53 230 SER A N 1
ATOM 1787 C CA . SER A 1 230 ? -29.417 23.341 38.097 1.00 54.53 230 SER A CA 1
ATOM 1788 C C . SER A 1 230 ? -30.840 23.737 38.483 1.00 54.53 230 SER A C 1
ATOM 1790 O O . SER A 1 230 ? -31.174 23.801 39.668 1.00 54.53 230 SER A O 1
ATOM 1792 N N . VAL A 1 231 ? -31.685 23.976 37.483 1.00 59.12 231 VAL A N 1
ATOM 1793 C CA . VAL A 1 231 ? -33.136 24.015 37.656 1.00 59.12 231 VAL A CA 1
ATOM 1794 C C . VAL A 1 231 ? -33.557 22.621 38.117 1.00 59.12 231 VAL A C 1
ATOM 1796 O O . VAL A 1 231 ? -33.418 21.643 37.382 1.00 59.12 231 VAL A O 1
ATOM 1799 N N . ALA A 1 232 ? -33.994 22.525 39.370 1.00 44.12 232 ALA A N 1
ATOM 1800 C CA . ALA A 1 232 ? -34.445 21.292 39.993 1.00 44.12 232 ALA A CA 1
ATOM 1801 C C . ALA A 1 232 ? -35.763 20.835 39.350 1.00 44.12 232 ALA A C 1
ATOM 1803 O O . ALA A 1 232 ? -36.849 21.238 39.760 1.00 44.12 232 ALA A O 1
ATOM 1804 N N . TRP A 1 233 ? -35.668 19.987 38.331 1.00 52.91 233 TRP A N 1
ATOM 1805 C CA . TRP A 1 233 ? -36.812 19.226 37.846 1.00 52.91 233 TRP A CA 1
ATOM 1806 C C . TRP A 1 233 ? -37.072 18.087 38.834 1.00 52.91 233 TRP A C 1
ATOM 1808 O O . TRP A 1 233 ? -36.337 17.101 38.885 1.00 52.91 233 TRP A O 1
ATOM 1818 N N . HIS A 1 234 ? -38.101 18.251 39.664 1.00 50.31 234 HIS A N 1
ATOM 1819 C CA . HIS A 1 234 ? -38.650 17.177 40.484 1.00 50.31 234 HIS A CA 1
ATOM 1820 C C . HIS A 1 234 ? -39.255 16.108 39.564 1.00 50.31 234 HIS A C 1
ATOM 1822 O O . HIS A 1 234 ? -40.386 16.238 39.102 1.00 50.31 234 HIS A O 1
ATOM 1828 N N . PHE A 1 235 ? -38.498 15.045 39.303 1.00 45.03 235 PHE A N 1
ATOM 1829 C CA . PHE A 1 235 ? -39.037 13.815 38.735 1.00 45.03 235 PHE A CA 1
ATOM 1830 C C . PHE A 1 235 ? -39.560 12.932 39.877 1.00 45.03 235 PHE A C 1
ATOM 1832 O O . PHE A 1 235 ? -38.780 12.584 40.766 1.00 45.03 235 PHE A O 1
ATOM 1839 N N . PRO A 1 236 ? -40.857 12.574 39.899 1.00 49.00 236 PRO A N 1
ATOM 1840 C CA . PRO A 1 236 ? -41.370 11.613 40.862 1.00 49.00 236 PRO A CA 1
ATOM 1841 C C . PRO A 1 236 ? -40.766 10.233 40.585 1.00 49.00 236 PRO A C 1
ATOM 1843 O O . PRO A 1 236 ? -40.810 9.714 39.469 1.00 49.00 236 PRO A O 1
ATOM 1846 N N . SER A 1 237 ? -40.185 9.653 41.627 1.00 48.44 237 SER A N 1
ATOM 1847 C CA . SER A 1 237 ? -39.548 8.343 41.640 1.00 48.44 237 SER A CA 1
ATOM 1848 C C . SER A 1 237 ? -40.568 7.237 41.343 1.00 48.44 237 SER A C 1
ATOM 1850 O O . SER A 1 237 ? -41.304 6.815 42.233 1.00 48.44 237 SER A O 1
ATOM 1852 N N . PHE A 1 238 ? -40.609 6.732 40.109 1.00 47.56 238 PHE A N 1
ATOM 1853 C CA . PHE A 1 238 ? -41.237 5.443 39.819 1.00 47.56 238 PHE A CA 1
ATOM 1854 C C . PHE A 1 238 ? -40.236 4.326 40.122 1.00 47.56 238 PHE A C 1
ATOM 1856 O O . PHE A 1 238 ? -39.213 4.174 39.456 1.00 47.56 238 PHE A O 1
ATOM 1863 N N . SER A 1 239 ? -40.533 3.562 41.169 1.00 45.88 239 SER A N 1
ATOM 1864 C CA . SER A 1 239 ? -39.791 2.381 41.598 1.00 45.88 239 SER A CA 1
ATOM 1865 C C . SER A 1 239 ? -39.762 1.315 40.498 1.00 45.88 239 SER A C 1
ATOM 1867 O O . SER A 1 239 ? -40.737 0.595 40.300 1.00 45.88 239 SER A O 1
ATOM 1869 N N . ILE A 1 240 ? -38.627 1.171 39.811 1.00 51.53 240 ILE A N 1
ATOM 1870 C CA . ILE A 1 240 ? -38.327 0.021 38.945 1.00 51.53 240 ILE A CA 1
ATOM 1871 C C . ILE A 1 240 ? -37.857 -1.119 39.856 1.00 51.53 240 ILE A C 1
ATOM 1873 O O . ILE A 1 240 ? -36.669 -1.382 40.019 1.00 51.53 240 ILE A O 1
ATOM 1877 N N . GLY A 1 241 ? -38.811 -1.756 40.524 1.00 54.03 241 GLY A N 1
ATOM 1878 C CA . GLY A 1 241 ? -38.632 -3.053 41.162 1.00 54.03 241 GLY A CA 1
ATOM 1879 C C . GLY A 1 241 ? -39.485 -4.068 40.413 1.00 54.03 241 GLY A C 1
ATOM 1880 O O . GLY A 1 241 ? -40.661 -3.812 40.192 1.00 54.03 241 GLY A O 1
ATOM 1881 N N . VAL A 1 242 ? -38.905 -5.228 40.086 1.00 54.53 242 VAL A N 1
ATOM 1882 C CA . VAL A 1 242 ? -39.562 -6.418 39.500 1.00 54.53 242 VAL A CA 1
ATOM 1883 C C . VAL A 1 242 ? -39.645 -6.465 37.959 1.00 54.53 242 VAL A C 1
ATOM 1885 O O . VAL A 1 242 ? -40.723 -6.523 37.389 1.00 54.53 242 VAL A O 1
ATOM 1888 N N . ILE A 1 243 ? -38.502 -6.577 37.264 1.00 55.97 243 ILE A N 1
ATOM 1889 C CA . ILE A 1 243 ? -38.434 -7.254 35.942 1.00 55.97 243 ILE A CA 1
ATOM 1890 C C . ILE A 1 243 ? -37.165 -8.127 35.852 1.00 55.97 243 ILE A C 1
ATOM 1892 O O . ILE A 1 243 ? -36.361 -8.008 34.938 1.00 55.97 243 ILE A O 1
ATOM 1896 N N . VAL A 1 244 ? -36.947 -9.007 36.835 1.00 54.44 244 VAL A N 1
ATOM 1897 C CA . VAL A 1 244 ? -35.925 -10.080 36.732 1.00 54.44 244 VAL A CA 1
ATOM 1898 C C . VAL A 1 244 ? -36.562 -11.482 36.778 1.00 54.44 244 VAL A C 1
ATOM 1900 O O . VAL A 1 244 ? -35.925 -12.467 36.436 1.00 54.44 244 VAL A O 1
ATOM 1903 N N . GLY A 1 245 ? -37.858 -11.599 37.099 1.00 52.84 245 GLY A N 1
ATOM 1904 C CA . GLY A 1 245 ? -38.531 -12.900 37.243 1.00 52.84 245 GLY A CA 1
ATOM 1905 C C . GLY A 1 245 ? -39.132 -13.508 35.967 1.00 52.84 245 GLY A C 1
ATOM 1906 O O . GLY A 1 245 ? -39.300 -14.720 35.906 1.00 52.84 245 GLY A O 1
ATOM 1907 N N . ALA A 1 246 ? -39.457 -12.714 34.939 1.00 54.22 246 ALA A N 1
ATOM 1908 C CA . ALA A 1 246 ? -40.227 -13.216 33.790 1.00 54.22 246 ALA A CA 1
ATOM 1909 C C . ALA A 1 246 ? -39.369 -13.868 32.685 1.00 54.22 246 ALA A C 1
ATOM 1911 O O . ALA A 1 246 ? -39.857 -14.728 31.955 1.00 54.22 246 ALA A O 1
ATOM 1912 N N . GLY A 1 247 ? -38.084 -13.512 32.574 1.00 51.91 247 GLY A N 1
ATOM 1913 C CA . GLY A 1 247 ? -37.200 -14.056 31.533 1.00 51.91 247 GLY A CA 1
ATOM 1914 C C . GLY A 1 247 ? -36.774 -15.510 31.770 1.00 51.91 247 GLY A C 1
ATOM 1915 O O . GLY A 1 247 ? -36.601 -16.264 30.818 1.00 51.91 247 GLY A O 1
ATOM 1916 N N . ALA A 1 248 ? -36.654 -15.933 33.033 1.00 56.41 248 ALA A N 1
ATOM 1917 C CA . ALA A 1 248 ? -36.192 -17.281 33.373 1.00 56.41 248 ALA A CA 1
ATOM 1918 C C . ALA A 1 248 ? -37.262 -18.368 33.145 1.00 56.41 248 ALA A C 1
ATOM 1920 O O . ALA A 1 248 ? -36.921 -19.506 32.835 1.00 56.41 248 ALA A O 1
ATOM 1921 N N . VAL A 1 249 ? -38.552 -18.024 33.239 1.00 57.78 249 VAL A N 1
ATOM 1922 C CA . VAL A 1 249 ? -39.652 -18.986 33.032 1.00 57.78 249 VAL A CA 1
ATOM 1923 C C . VAL A 1 249 ? -39.872 -19.279 31.542 1.00 57.78 249 VAL A C 1
ATOM 1925 O O . VAL A 1 249 ? -40.162 -20.417 31.180 1.00 57.78 249 VAL A O 1
ATOM 1928 N N . LEU A 1 250 ? -39.652 -18.298 30.661 1.00 56.69 250 LEU A N 1
ATOM 1929 C CA . LEU A 1 250 ? -39.765 -18.500 29.210 1.00 56.69 250 LEU A CA 1
ATOM 1930 C C . LEU A 1 250 ? -38.612 -19.331 28.626 1.00 56.69 250 LEU A C 1
ATOM 1932 O O . LEU A 1 250 ? -38.821 -20.062 27.665 1.00 56.69 250 LEU A O 1
ATOM 1936 N N . LEU A 1 251 ? -37.422 -19.284 29.232 1.00 60.12 251 LEU A N 1
ATOM 1937 C CA . LEU A 1 251 ? -36.284 -20.114 28.818 1.00 60.12 251 LEU A CA 1
ATOM 1938 C C . LEU A 1 251 ? -36.430 -21.586 29.243 1.00 60.12 251 LEU A C 1
ATOM 1940 O O . LEU A 1 251 ? -35.933 -22.466 28.548 1.00 60.12 251 LEU A O 1
ATOM 1944 N N . TYR A 1 252 ? -37.142 -21.871 30.339 1.00 63.12 252 TYR A N 1
ATOM 1945 C CA . TYR A 1 252 ? -37.357 -23.246 30.808 1.00 63.12 252 TYR A CA 1
ATOM 1946 C C . TYR A 1 252 ? -38.437 -23.992 30.004 1.00 63.12 252 TYR A C 1
ATOM 1948 O O . TYR A 1 252 ? -38.326 -25.193 29.790 1.00 63.12 252 TYR A O 1
ATOM 1956 N N . LEU A 1 253 ? -39.447 -23.277 29.493 1.00 58.34 253 LEU A N 1
ATOM 1957 C CA . LEU A 1 253 ? -40.514 -23.841 28.649 1.00 58.34 253 LEU A CA 1
ATOM 1958 C C . LEU A 1 253 ? -40.094 -24.117 27.198 1.00 58.34 253 LEU A C 1
ATOM 1960 O O . LEU A 1 253 ? -40.846 -24.748 26.468 1.00 58.34 253 LEU A O 1
ATOM 1964 N N . TRP A 1 254 ? -38.918 -23.651 26.772 1.00 59.22 254 TRP A N 1
ATOM 1965 C CA . TRP A 1 254 ? -38.389 -23.934 25.433 1.00 59.22 254 TRP A CA 1
ATOM 1966 C C . TRP A 1 254 ? -37.427 -25.132 25.401 1.00 59.22 254 TRP A C 1
ATOM 1968 O O . TRP A 1 254 ? -37.011 -25.558 24.328 1.00 59.22 254 TRP A O 1
ATOM 1978 N N . TRP A 1 255 ? -37.059 -25.673 26.568 1.00 56.19 255 TRP A N 1
ATOM 1979 C CA . TRP A 1 255 ? -36.074 -26.753 26.692 1.00 56.19 255 TRP A CA 1
ATOM 1980 C C . TRP A 1 255 ? -36.668 -28.115 27.100 1.00 56.19 255 TRP A C 1
ATOM 1982 O O . TRP A 1 255 ? -35.948 -29.111 27.091 1.00 56.19 255 TRP A O 1
ATOM 1992 N N . VAL A 1 256 ? -37.965 -28.170 27.424 1.00 57.66 256 VAL A N 1
ATOM 1993 C CA . VAL A 1 256 ? -38.736 -29.400 27.701 1.00 57.66 256 VAL A CA 1
ATOM 1994 C C . VAL A 1 256 ? -39.753 -29.607 26.591 1.00 57.66 256 VAL A C 1
ATOM 1996 O O . VAL A 1 256 ? -39.838 -30.749 26.091 1.00 57.66 256 VAL A O 1
#

Solvent-accessible surface area (backbone atoms only — not comparable to full-atom values): 16994 Å² total; per-residue (Å²): 135,65,73,82,29,25,31,26,54,30,74,58,29,58,48,39,74,76,68,60,74,82,72,68,50,72,69,40,48,52,51,57,71,60,35,76,49,75,34,32,56,67,54,45,44,68,77,35,74,90,52,53,72,70,56,48,51,54,34,51,54,50,35,39,77,69,54,26,28,45,79,43,69,71,71,86,64,57,59,84,55,48,60,64,69,73,45,66,95,66,67,49,73,67,56,51,50,50,66,70,51,72,52,80,81,38,74,72,49,46,59,55,53,56,52,55,61,53,56,76,76,46,93,63,69,79,80,75,76,58,77,85,74,76,76,78,76,82,85,80,76,82,82,74,81,85,77,77,82,75,84,79,78,84,79,81,79,79,80,88,80,81,90,80,78,91,78,87,76,82,80,78,86,76,82,77,81,89,69,82,90,82,79,81,87,78,79,79,78,84,71,76,58,72,64,58,62,50,51,56,51,50,52,52,50,52,54,52,49,53,55,50,50,52,50,53,56,64,69,62,60,76,71,79,72,79,78,70,82,78,79,82,76,85,72,82,86,76,80,92,72,88,89,76,72,68,66,62,58,60,59,56,70,73,76,114

Nearest PDB structures (foldseek):
  8vpo-assembly1_A  TM=7.092E-01  e=8.321E-01  Paramaledivibacter caminithermalis
  7ly7-assembly1_B  TM=3.358E-01  e=1.819E-01  Thermoactinomyces vulgaris

Organism: NCBI:txid1888893

Secondary structure (DSSP, 8-state):
--TTPEEEE-HHHHHHHHH-TT---HHHHHHHHH--SSEEHHHHHHH-TTS-HHHHHHHHHHHHHTTSEEEE---S--HHHHHHHSS-SS--HHHHHHHHS--TTSHHHHHHHHHHHHHHS----TTSSS--------------------------------------PPPP--------TTS--S----PPPHHHHHHHHHHHHHHHHHHHHHHHHHH------------------------SSHHHHHHHTT--

Radius of gyration: 37.86 Å; Cα contacts (8 Å, |Δi|>4): 110; chains: 1; bounding box: 111×66×81 Å

Mean predicted aligned error: 22.07 Å

Foldseek 3Di:
DDQPWQKAFDPVLVVCLVPVPPVDDPLLNLLSVLRHRGDGLVRSCVVCVVDDSVRSVVSSVVCVVVVRMDTDDPPPPPCVVCVPVVDPPDDDVVNVVVVVPPDCPPPVNVVVVVVVVVVVVDPDPPVPPPDPPPPPPPPDDDDDDPPDPDDDDDDDDDDDDDDDDDDDDDDDPPPDDDDDPPPPPPDDPPDPPVVVVVVVVVVVVVVVVVVVVVVVVVVPPPDPDPPDPDPDDDDPDDDPDDDPPPPVVVVVVVPD

Sequence (256 aa):
MDSSAIFERTAAGWQEIKQKSHGLTQSERLVLILVDGNARFGEILRKAPSLRPERLLLALQKLTNQGLVVERLLDSVPYAEAAEEAWPSNPTPDEVQRFLQQDKLDPVSQVMEGLADAADAVHMPLADLLPNTQFELDSAADPAPLVMPGAPALLSIAPEKEAAPVSSVPLPDIKTPTLPLSAAIEAQPALPPDWERRNKRQERRQSTERRQEQRRYQKVEPSPIPLQPSVAWHFPSFSIGVIVGAGAVLLYLWWV